Protein AF-A0A538BWJ5-F1 (afdb_monomer)

Sequence (335 aa):
DPGDEVLLFEPFYENYGPDAYISGAVPKVVPLSSPGWTLDVECVRDAIGPRTRAIVLNTPHNPTGKVFTEEELSALAELVVERDLLVFTDEIYEHILYDGRRHRSIALLPGMRERTVTISALSKTYSVTGWRVGWAISSPPLVGAIRKIHDFLTVAAPAPLQEAGVVALGLPDSFYEELAHSYRERRDLFLGLLAGTGFDAVQPEGAYYTMTNVAELRRGRGLDDDTAFCVDLVVNGGVAAVPGSSFFAEARDGRDIIRFAFPTCVWPASASPATRPAERPVSPEPGPSARPSPRGSRPTLEWSRGELGRPLARRTCTRPRDAGTGPAPPPRPPR

Secondary structure (DSSP, 8-state):
-TT-EEEEEES--TTHHHHHHHTT-EEEEEE-BTTTTB--HHHHHHH--TTEEEEEEESSPTTT-----HHHHHHHHHHHHHTT-EEEEE-TTTT-B-TT-----GGGSTTTTTTEEEEEEHHHHTS-GGG--EEEE--HHHHHHHHHHHHHHTSS--HHHHHHHHHHHT--HHHHHHHHHHHHHHHHHHHHHHTTTT-EEPPPSBSSEEEEE-HHHHHHTT--SHHHHHHHHHHHH----EEGGGGSSSHHHHTTEEEEE--S----TTS-GGGSPP----PPPPP---PPPP------------STTPPPEE----PPP----PPPPPPPPP-

Structure (mmCIF, N/CA/C/O backbone):
data_AF-A0A538BWJ5-F1
#
_entry.id   AF-A0A538BWJ5-F1
#
loop_
_atom_site.group_PDB
_atom_site.id
_atom_site.type_symbol
_atom_site.label_atom_id
_atom_site.label_alt_id
_atom_site.label_comp_id
_atom_site.label_asym_id
_atom_site.label_entity_id
_atom_site.label_seq_id
_atom_site.pdbx_PDB_ins_code
_atom_site.Cartn_x
_atom_site.Cartn_y
_atom_site.Cartn_z
_atom_site.occupancy
_atom_site.B_iso_or_equiv
_atom_site.auth_seq_id
_atom_site.auth_comp_id
_atom_site.auth_asym_id
_atom_site.auth_atom_id
_atom_site.pdbx_PDB_model_num
ATOM 1 N N . ASP A 1 1 ? -3.743 11.509 18.999 1.00 91.62 1 ASP A N 1
ATOM 2 C CA . ASP A 1 1 ? -3.455 12.829 19.591 1.00 91.62 1 ASP A CA 1
ATOM 3 C C . ASP A 1 1 ? -2.092 13.353 19.160 1.00 91.62 1 ASP A C 1
ATOM 5 O O . ASP A 1 1 ? -1.263 12.567 18.700 1.00 91.62 1 ASP A O 1
ATOM 9 N N . PRO A 1 2 ? -1.843 14.671 19.270 1.00 96.56 2 PRO A N 1
ATOM 10 C CA . PRO A 1 2 ? -0.544 15.246 18.951 1.00 96.56 2 PRO A CA 1
ATOM 11 C C . PRO A 1 2 ? 0.599 14.565 19.713 1.00 96.56 2 PRO A C 1
ATOM 13 O O . PRO A 1 2 ? 0.560 14.444 20.936 1.00 96.56 2 PRO A O 1
ATOM 16 N N . GLY A 1 3 ? 1.632 14.138 18.990 1.00 96.88 3 GLY A N 1
ATOM 17 C CA . GLY A 1 3 ? 2.784 13.430 19.549 1.00 96.88 3 GLY A CA 1
ATOM 18 C C . GLY A 1 3 ? 2.600 11.919 19.729 1.00 96.88 3 GLY A C 1
ATOM 19 O O . GLY A 1 3 ? 3.586 11.247 20.051 1.00 96.88 3 GLY A O 1
ATOM 20 N N . ASP A 1 4 ? 1.398 11.376 19.505 1.00 98.06 4 ASP A N 1
ATOM 21 C CA . ASP A 1 4 ? 1.211 9.927 19.418 1.00 98.06 4 ASP A CA 1
ATOM 22 C C . ASP A 1 4 ? 1.973 9.364 18.224 1.00 98.06 4 ASP A C 1
ATOM 24 O O . ASP A 1 4 ? 2.110 10.002 17.183 1.00 98.06 4 ASP A O 1
ATOM 28 N N . GLU A 1 5 ? 2.473 8.148 18.375 1.00 98.50 5 GLU A N 1
ATOM 29 C CA . GLU A 1 5 ? 3.295 7.488 17.376 1.00 98.50 5 GLU A CA 1
ATOM 30 C C . GLU A 1 5 ? 2.461 6.485 16.573 1.00 98.50 5 GLU A C 1
ATOM 32 O O . GLU A 1 5 ? 1.706 5.685 17.140 1.00 98.50 5 GLU A O 1
ATOM 37 N N . VAL A 1 6 ? 2.636 6.508 15.252 1.00 98.31 6 VAL A N 1
ATOM 38 C CA . VAL A 1 6 ? 1.997 5.573 14.317 1.00 98.31 6 VAL A CA 1
ATOM 39 C C . VAL A 1 6 ? 3.082 4.783 13.604 1.00 98.31 6 VAL A C 1
ATOM 41 O O . VAL A 1 6 ? 3.988 5.379 13.022 1.00 98.31 6 VAL A O 1
ATOM 44 N N . LEU A 1 7 ? 3.017 3.453 13.664 1.00 98.44 7 LEU A N 1
ATOM 45 C CA . LEU A 1 7 ? 3.985 2.610 12.965 1.00 98.44 7 LEU A CA 1
ATOM 46 C C . LEU A 1 7 ? 3.631 2.491 11.480 1.00 98.44 7 LEU A C 1
ATOM 48 O O . LEU A 1 7 ? 2.489 2.185 11.141 1.00 98.44 7 LEU A O 1
ATOM 52 N N . LEU A 1 8 ? 4.622 2.694 10.615 1.00 98.31 8 LEU A N 1
ATOM 53 C CA . LEU A 1 8 ? 4.551 2.516 9.166 1.00 98.31 8 LEU A CA 1
ATOM 54 C C . LEU A 1 8 ? 5.551 1.436 8.740 1.00 98.31 8 LEU A C 1
ATOM 56 O O . LEU A 1 8 ? 6.697 1.453 9.196 1.00 98.31 8 LEU A O 1
ATOM 60 N N . PHE A 1 9 ? 5.149 0.528 7.853 1.00 98.00 9 PHE A N 1
ATOM 61 C CA . PHE A 1 9 ? 6.043 -0.497 7.310 1.00 98.00 9 PHE A CA 1
ATOM 62 C C . PHE A 1 9 ? 6.759 0.026 6.061 1.00 98.00 9 PHE A C 1
ATOM 64 O O . PHE A 1 9 ? 6.105 0.410 5.102 1.00 98.00 9 PHE A O 1
ATOM 71 N N . GLU A 1 10 ? 8.090 0.088 6.083 1.00 96.50 10 GLU A N 1
ATOM 72 C CA . GLU A 1 10 ? 8.912 0.597 4.974 1.00 96.50 10 GLU A CA 1
ATOM 73 C C . GLU A 1 10 ? 9.353 -0.533 4.035 1.00 96.50 10 GLU A C 1
ATOM 75 O O . GLU A 1 10 ? 9.823 -1.561 4.519 1.00 96.50 10 GLU A O 1
ATOM 80 N N . PRO A 1 11 ? 9.283 -0.352 2.705 1.00 97.25 11 PRO A N 1
ATOM 81 C CA . PRO A 1 11 ? 8.827 0.850 1.997 1.00 97.25 11 PRO A CA 1
ATOM 82 C C . PRO A 1 11 ? 7.307 1.044 2.085 1.00 97.25 11 PRO A C 1
ATOM 84 O O . PRO A 1 11 ? 6.591 0.063 2.155 1.00 97.25 11 PRO A O 1
ATOM 87 N N . PHE A 1 12 ? 6.803 2.276 2.055 1.00 96.38 12 PHE A N 1
ATOM 88 C CA . PHE A 1 12 ? 5.373 2.575 2.254 1.00 96.38 12 PHE A CA 1
ATOM 89 C C . PHE A 1 12 ? 4.781 3.421 1.124 1.00 96.38 12 PHE A C 1
ATOM 91 O O . PHE A 1 12 ? 5.500 4.106 0.398 1.00 96.38 12 PHE A O 1
ATOM 98 N N . TYR A 1 13 ? 3.450 3.416 1.007 1.00 96.19 13 TYR A N 1
ATOM 99 C CA . TYR A 1 13 ? 2.728 4.375 0.173 1.00 96.19 13 TYR A CA 1
ATOM 100 C C . TYR A 1 13 ? 2.944 5.803 0.690 1.00 96.19 13 TYR A C 1
ATOM 102 O O . TYR A 1 13 ? 2.794 6.081 1.882 1.00 96.19 13 TYR A O 1
ATOM 110 N N . GLU A 1 14 ? 3.279 6.711 -0.222 1.00 89.88 14 GLU A N 1
ATOM 111 C CA . GLU A 1 14 ? 3.811 8.042 0.072 1.00 89.88 14 GLU A CA 1
ATOM 112 C C . GLU A 1 14 ? 2.907 8.921 0.954 1.00 89.88 14 GLU A C 1
ATOM 114 O O . GLU A 1 14 ? 3.406 9.810 1.642 1.00 89.88 14 GLU A O 1
ATOM 119 N N . ASN A 1 15 ? 1.596 8.662 0.987 1.00 93.12 15 ASN A N 1
ATOM 120 C CA . ASN A 1 15 ? 0.641 9.495 1.719 1.00 93.12 15 ASN A CA 1
ATOM 121 C C . ASN A 1 15 ? 0.548 9.181 3.220 1.00 93.12 15 ASN A C 1
ATOM 123 O O . ASN A 1 15 ? 0.144 10.057 3.981 1.00 93.12 15 ASN A O 1
ATOM 127 N N . TYR A 1 16 ? 0.980 8.000 3.683 1.00 96.19 16 TYR A N 1
ATOM 128 C CA . TYR A 1 16 ? 0.838 7.644 5.104 1.00 96.19 16 TYR A CA 1
ATOM 129 C C . TYR A 1 16 ? 1.633 8.575 6.033 1.00 96.19 16 TYR A C 1
ATOM 131 O O . TYR A 1 16 ? 1.173 8.909 7.125 1.00 96.19 16 TYR A O 1
ATOM 139 N N . GLY A 1 17 ? 2.818 9.017 5.601 1.00 93.50 17 GLY A N 1
ATOM 140 C CA . GLY A 1 17 ? 3.636 9.978 6.344 1.00 93.50 17 GLY A CA 1
ATOM 141 C C . GLY A 1 17 ? 2.947 11.343 6.488 1.00 93.50 17 GLY A C 1
ATOM 142 O O . GLY A 1 17 ? 2.690 11.764 7.617 1.00 93.50 17 GLY A O 1
ATOM 143 N N . PRO A 1 18 ? 2.621 12.033 5.376 1.00 94.38 18 PRO A N 1
ATOM 144 C CA . PRO A 1 18 ? 1.855 13.278 5.386 1.00 94.38 18 PRO A CA 1
ATOM 145 C C . PRO A 1 18 ? 0.560 13.210 6.204 1.00 94.38 18 PRO A C 1
ATOM 147 O O . PRO A 1 18 ? 0.311 14.118 6.996 1.00 94.38 18 PRO A O 1
ATOM 150 N N . ASP A 1 19 ? -0.220 12.132 6.082 1.00 94.56 19 ASP A N 1
ATOM 151 C CA . ASP A 1 19 ? -1.469 11.960 6.833 1.00 94.56 19 ASP A CA 1
ATOM 152 C C . ASP A 1 19 ? -1.218 11.908 8.350 1.00 94.56 19 ASP A C 1
ATOM 154 O O . ASP A 1 19 ? -1.901 12.581 9.131 1.00 94.56 19 ASP A O 1
ATOM 158 N N . ALA A 1 20 ? -0.181 11.179 8.781 1.00 94.69 20 ALA A N 1
ATOM 159 C CA . ALA A 1 20 ? 0.228 11.157 10.181 1.00 94.69 20 ALA A CA 1
ATOM 160 C C . ALA A 1 20 ? 0.641 12.560 10.664 1.00 94.69 20 ALA A C 1
ATOM 162 O O . ALA A 1 20 ? 0.136 13.017 11.689 1.00 94.69 20 ALA A O 1
ATOM 163 N N . TYR A 1 21 ? 1.463 13.292 9.907 1.00 94.00 21 TYR A N 1
ATOM 164 C CA . TYR A 1 21 ? 1.874 14.650 10.285 1.00 94.00 21 TYR A CA 1
ATOM 165 C C . TYR A 1 21 ? 0.699 15.630 10.384 1.00 94.00 21 TYR A C 1
ATOM 167 O O . TYR A 1 21 ? 0.629 16.398 11.344 1.00 94.00 21 TYR A O 1
ATOM 175 N N . ILE A 1 22 ? -0.243 15.596 9.435 1.00 94.25 22 ILE A N 1
ATOM 176 C CA . ILE A 1 22 ? -1.422 16.480 9.435 1.00 94.25 22 ILE A CA 1
ATOM 177 C C . ILE A 1 22 ? -2.336 16.186 10.634 1.00 94.25 22 ILE A C 1
ATOM 179 O O . ILE A 1 22 ? -2.931 17.107 11.192 1.00 94.25 22 ILE A O 1
ATOM 183 N N . SER A 1 23 ? -2.401 14.933 11.094 1.00 93.44 23 SER A N 1
ATOM 184 C CA . SER A 1 23 ? -3.101 14.570 12.337 1.00 93.44 23 SER A CA 1
ATOM 185 C C . SER A 1 23 ? -2.342 14.928 13.630 1.00 93.44 23 SER A C 1
ATOM 187 O O . SER A 1 23 ? -2.852 14.708 14.730 1.00 93.44 23 SER A O 1
ATOM 189 N N . GLY A 1 24 ? -1.124 15.472 13.522 1.00 96.19 24 GLY A N 1
ATOM 190 C CA . GLY A 1 24 ? -0.231 15.753 14.648 1.00 96.19 24 GLY A CA 1
ATOM 191 C C . GLY A 1 24 ? 0.499 14.523 15.200 1.00 96.19 24 GLY A C 1
ATOM 192 O O . GLY A 1 24 ? 1.188 14.633 16.217 1.00 96.19 24 GLY A O 1
ATOM 193 N N . ALA A 1 25 ? 0.366 13.362 14.560 1.00 97.44 25 ALA A N 1
ATOM 194 C CA . ALA A 1 25 ? 1.060 12.144 14.945 1.00 97.44 25 ALA A CA 1
ATOM 195 C C . ALA A 1 25 ? 2.518 12.136 14.454 1.00 97.44 25 ALA A C 1
ATOM 197 O O . ALA A 1 25 ? 2.915 12.871 13.548 1.00 97.44 25 ALA A O 1
ATOM 198 N N . VAL A 1 26 ? 3.328 11.274 15.065 1.00 97.62 26 VAL A N 1
ATOM 199 C CA . VAL A 1 26 ? 4.735 11.056 14.734 1.00 97.62 26 VAL A CA 1
ATOM 200 C C . VAL A 1 26 ? 4.871 9.693 14.054 1.00 97.62 26 VAL A C 1
ATOM 202 O O . VAL A 1 26 ? 4.760 8.661 14.722 1.00 97.62 26 VAL A O 1
ATOM 205 N N . PRO A 1 27 ? 5.127 9.649 12.739 1.00 96.81 27 PRO A N 1
ATOM 206 C CA . PRO A 1 27 ? 5.334 8.387 12.056 1.00 96.81 27 PRO A CA 1
ATOM 207 C C . PRO A 1 27 ? 6.650 7.742 12.510 1.00 96.81 27 PRO A C 1
ATOM 209 O O . PRO A 1 27 ? 7.698 8.389 12.600 1.00 96.81 27 PRO A O 1
ATOM 212 N N . LYS A 1 28 ? 6.585 6.446 12.813 1.00 96.69 28 LYS A N 1
ATOM 213 C CA . LYS A 1 28 ? 7.716 5.596 13.188 1.00 96.69 28 LYS A CA 1
ATOM 214 C C . LYS A 1 28 ? 7.824 4.447 12.208 1.00 96.69 28 LYS A C 1
ATOM 216 O O . LYS A 1 28 ? 6.858 3.738 11.968 1.00 96.69 28 LYS A O 1
ATOM 221 N N . VAL A 1 29 ? 9.010 4.250 11.660 1.00 96.44 29 VAL A N 1
ATOM 222 C CA . VAL A 1 29 ? 9.195 3.322 10.547 1.00 96.44 29 VAL A CA 1
ATOM 223 C C . VAL A 1 29 ? 9.745 1.987 11.024 1.00 96.44 29 VAL A C 1
ATOM 225 O O . VAL A 1 29 ? 10.729 1.949 11.766 1.00 96.44 29 VAL A O 1
ATOM 228 N N . VAL A 1 30 ? 9.122 0.904 10.561 1.00 97.62 30 VAL A N 1
ATOM 229 C CA . VAL A 1 30 ? 9.587 -0.475 10.719 1.00 97.62 30 VAL A CA 1
ATOM 230 C C . VAL A 1 30 ? 9.941 -1.023 9.333 1.00 97.62 30 VAL A C 1
ATOM 232 O O . VAL A 1 30 ? 9.055 -1.123 8.487 1.00 97.62 30 VAL A O 1
ATOM 235 N N . PRO A 1 31 ? 11.210 -1.361 9.053 1.00 96.44 31 PRO A N 1
ATOM 236 C CA . PRO A 1 31 ? 11.606 -1.830 7.731 1.00 96.44 31 PRO A CA 1
ATOM 237 C C . PRO A 1 31 ? 11.146 -3.272 7.477 1.00 96.44 31 PRO A C 1
ATOM 239 O O . PRO A 1 31 ? 11.297 -4.147 8.329 1.00 96.44 31 PRO A O 1
ATOM 242 N N . LEU A 1 32 ? 10.649 -3.523 6.271 1.00 97.00 32 LEU A N 1
ATOM 243 C CA . LEU A 1 32 ? 10.463 -4.849 5.699 1.00 97.00 32 LEU A CA 1
ATOM 244 C C . LEU A 1 32 ? 11.770 -5.321 5.054 1.00 97.00 32 LEU A C 1
ATOM 246 O O . LEU A 1 32 ? 12.502 -4.545 4.434 1.00 97.00 32 LEU A O 1
ATOM 250 N N . SER A 1 33 ? 12.060 -6.615 5.161 1.00 93.12 33 SER A N 1
ATOM 251 C CA . SER A 1 33 ? 13.332 -7.167 4.682 1.00 93.12 33 SER A CA 1
ATOM 252 C C . SER A 1 33 ? 13.258 -7.610 3.220 1.00 93.12 33 SER A C 1
ATOM 254 O O . SER A 1 33 ? 12.634 -8.616 2.892 1.00 93.12 33 SER A O 1
ATOM 256 N N . SER A 1 34 ? 13.921 -6.868 2.332 1.00 87.88 34 SER A N 1
ATOM 257 C CA . SER A 1 34 ? 14.153 -7.238 0.923 1.00 87.88 34 SER A CA 1
ATOM 258 C C . SER A 1 34 ? 14.978 -8.539 0.800 1.00 87.88 34 SER A C 1
ATOM 260 O O . SER A 1 34 ? 15.819 -8.791 1.669 1.00 87.88 34 SER A O 1
ATOM 262 N N . PRO A 1 35 ? 14.792 -9.373 -0.249 1.00 83.56 35 PRO A N 1
ATOM 263 C CA . PRO A 1 35 ? 13.934 -9.172 -1.429 1.00 83.56 35 PRO A CA 1
ATOM 264 C C . PRO A 1 35 ? 12.475 -9.616 -1.261 1.00 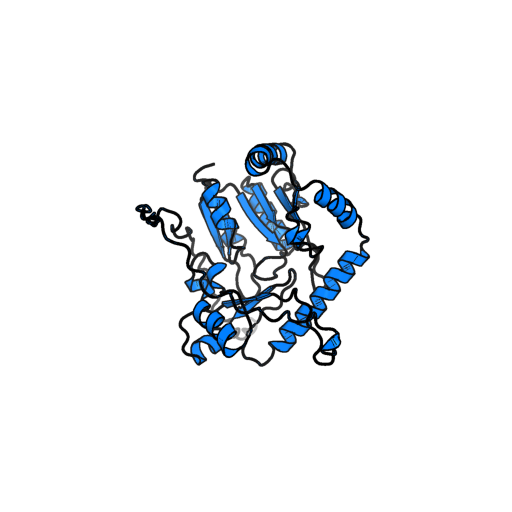83.56 35 PRO A C 1
ATOM 266 O O . PRO A 1 35 ? 11.630 -9.199 -2.044 1.00 83.56 35 PRO A O 1
ATOM 269 N N . GLY A 1 36 ? 12.157 -10.421 -0.242 1.00 86.44 36 GLY A N 1
ATOM 270 C CA . GLY A 1 36 ? 10.789 -10.907 0.012 1.00 86.44 36 GLY A CA 1
ATOM 271 C C . GLY A 1 36 ? 9.883 -9.913 0.748 1.00 86.44 36 GLY A C 1
ATOM 272 O O . GLY A 1 36 ? 8.701 -10.183 0.945 1.00 86.44 36 GLY A O 1
ATOM 273 N N . TRP A 1 37 ? 10.438 -8.779 1.180 1.00 94.62 37 TRP A N 1
ATOM 274 C CA . TRP A 1 37 ? 9.773 -7.762 2.000 1.00 94.62 37 TRP A CA 1
ATOM 275 C C . TRP A 1 37 ? 9.137 -8.347 3.270 1.00 94.62 37 TRP A C 1
ATOM 277 O O . TRP A 1 37 ? 8.055 -7.941 3.681 1.00 94.62 37 TRP A O 1
ATOM 287 N N . THR A 1 38 ? 9.798 -9.325 3.889 1.00 94.50 38 THR A N 1
ATOM 288 C CA . THR A 1 38 ? 9.259 -10.058 5.042 1.00 94.50 38 THR A CA 1
ATOM 289 C C . THR A 1 38 ? 9.189 -9.178 6.286 1.00 94.50 38 THR A C 1
ATOM 291 O O . THR A 1 38 ? 10.073 -8.343 6.513 1.00 94.50 38 THR A O 1
ATOM 294 N N . LEU A 1 39 ? 8.158 -9.391 7.104 1.00 96.38 39 LEU A N 1
ATOM 295 C CA . LEU A 1 39 ? 7.990 -8.711 8.384 1.00 96.38 39 LEU A CA 1
ATOM 296 C C . LEU A 1 39 ? 8.839 -9.382 9.475 1.00 96.38 39 LEU A C 1
ATOM 298 O O . LEU A 1 39 ? 8.691 -10.574 9.731 1.00 96.38 39 LEU A O 1
ATOM 302 N N . ASP A 1 40 ? 9.681 -8.609 10.167 1.00 95.81 40 ASP A N 1
ATOM 303 C CA . ASP A 1 40 ? 10.268 -9.031 11.446 1.00 95.81 40 ASP A CA 1
ATOM 304 C C . ASP A 1 40 ? 9.395 -8.505 12.592 1.00 95.81 40 ASP A C 1
ATOM 306 O O . ASP A 1 40 ? 9.429 -7.320 12.935 1.00 95.81 40 ASP A O 1
ATOM 310 N N . VAL A 1 41 ? 8.595 -9.399 13.176 1.00 95.19 41 VAL A N 1
ATOM 311 C CA . VAL A 1 41 ? 7.661 -9.081 14.266 1.00 95.19 41 VAL A CA 1
ATOM 312 C C . VAL A 1 41 ? 8.391 -8.562 15.507 1.00 95.19 41 VAL A C 1
ATOM 314 O O . VAL A 1 41 ? 7.861 -7.700 16.210 1.00 95.19 41 VAL A O 1
ATOM 317 N N . GLU A 1 42 ? 9.624 -9.002 15.761 1.00 95.12 42 GLU A N 1
ATOM 318 C CA . GLU A 1 42 ? 10.400 -8.508 16.898 1.00 95.12 42 GLU A CA 1
ATOM 319 C C . GLU A 1 42 ? 10.844 -7.061 16.672 1.00 95.12 42 GLU A C 1
ATOM 321 O O . GLU A 1 42 ? 10.754 -6.243 17.588 1.00 95.12 42 GLU A O 1
ATOM 326 N N . CYS A 1 43 ? 11.199 -6.684 15.438 1.00 96.06 43 CYS A N 1
ATOM 327 C CA . CYS A 1 43 ? 11.443 -5.274 15.122 1.00 96.06 43 CYS A CA 1
ATOM 328 C C . CYS A 1 43 ? 10.169 -4.418 15.305 1.00 96.06 43 CYS A C 1
ATOM 330 O O . CYS A 1 43 ? 10.275 -3.258 15.711 1.00 96.06 43 CYS A O 1
ATOM 332 N N . VAL A 1 44 ? 8.966 -4.965 15.060 1.00 97.56 44 VAL A N 1
ATOM 333 C CA . VAL A 1 44 ? 7.700 -4.273 15.389 1.00 97.56 44 VAL A CA 1
ATOM 334 C C . VAL A 1 44 ? 7.573 -4.093 16.900 1.00 97.56 44 VAL A C 1
ATOM 336 O O . VAL A 1 44 ? 7.326 -2.982 17.371 1.00 97.56 44 VAL A O 1
ATOM 339 N N . ARG A 1 45 ? 7.782 -5.166 17.671 1.00 97.25 45 ARG A N 1
ATOM 340 C CA . ARG A 1 45 ? 7.708 -5.163 19.139 1.00 97.25 45 ARG A CA 1
ATOM 341 C C . ARG A 1 45 ? 8.651 -4.129 19.756 1.00 97.25 45 ARG A C 1
ATOM 343 O O . ARG A 1 45 ? 8.233 -3.398 20.655 1.00 97.25 45 ARG A O 1
ATOM 350 N N . ASP A 1 46 ? 9.870 -4.020 19.231 1.00 96.69 46 ASP A N 1
ATOM 351 C CA . ASP A 1 46 ? 10.897 -3.064 19.666 1.00 96.69 46 ASP A CA 1
ATOM 352 C C . ASP A 1 46 ? 10.598 -1.606 19.269 1.00 96.69 46 ASP A C 1
ATOM 354 O O . ASP A 1 46 ? 11.100 -0.660 19.897 1.00 96.69 46 ASP A O 1
ATOM 358 N N . ALA A 1 47 ? 9.802 -1.401 18.215 1.00 96.88 47 ALA A N 1
ATOM 359 C CA . ALA A 1 47 ? 9.380 -0.078 17.763 1.00 96.88 47 ALA A CA 1
ATOM 360 C C . ALA A 1 47 ? 8.234 0.500 18.612 1.00 96.88 47 ALA A C 1
ATOM 362 O O . ALA A 1 47 ? 8.127 1.729 18.733 1.00 96.88 47 ALA A O 1
ATOM 363 N N . ILE A 1 48 ? 7.416 -0.365 19.224 1.00 97.81 48 ILE A N 1
ATOM 364 C CA . ILE A 1 48 ? 6.300 0.029 20.091 1.00 97.81 48 ILE A CA 1
ATOM 365 C C . ILE A 1 48 ? 6.832 0.628 21.395 1.00 97.81 48 ILE A C 1
ATOM 367 O O . ILE A 1 48 ? 7.511 -0.027 22.186 1.00 97.81 48 ILE A O 1
ATOM 371 N N . GLY A 1 49 ? 6.461 1.880 21.650 1.00 96.44 49 GLY A N 1
ATOM 372 C CA . GLY A 1 49 ? 6.748 2.598 22.888 1.00 96.44 49 GLY A CA 1
ATOM 373 C C . GLY A 1 49 ? 5.486 3.137 23.571 1.00 96.44 49 GLY A C 1
ATOM 374 O O . GLY A 1 49 ? 4.377 2.953 23.075 1.00 96.44 49 GLY A O 1
ATOM 375 N N . PRO A 1 50 ? 5.635 3.872 24.690 1.00 96.81 50 PRO A N 1
ATOM 376 C CA . PRO A 1 50 ? 4.502 4.383 25.475 1.00 96.81 50 PRO A CA 1
ATOM 377 C C . PRO A 1 50 ? 3.549 5.319 24.713 1.00 96.81 50 PRO A C 1
ATOM 379 O O . PRO A 1 50 ? 2.394 5.489 25.108 1.00 96.81 50 PRO A O 1
ATOM 382 N N . ARG A 1 51 ? 4.036 5.944 23.633 1.00 97.94 51 ARG A N 1
ATOM 383 C CA . ARG A 1 51 ? 3.261 6.841 22.765 1.00 97.94 51 ARG A CA 1
ATOM 384 C C . ARG A 1 51 ? 2.714 6.156 21.518 1.00 97.94 51 ARG A C 1
ATOM 386 O O . ARG A 1 51 ? 1.992 6.796 20.768 1.00 97.94 51 ARG A O 1
ATOM 393 N N . THR A 1 52 ? 3.039 4.892 21.264 1.00 98.56 52 THR A N 1
ATOM 394 C CA . THR A 1 52 ? 2.490 4.185 20.106 1.00 98.56 52 THR A CA 1
ATOM 395 C C . THR A 1 52 ? 0.992 3.987 20.294 1.00 98.56 52 THR A C 1
ATOM 397 O O . THR A 1 52 ? 0.549 3.545 21.356 1.00 98.56 52 THR A O 1
ATOM 400 N N . ARG A 1 53 ? 0.211 4.366 19.280 1.00 98.25 53 ARG A N 1
ATOM 401 C CA . ARG A 1 53 ? -1.255 4.246 19.295 1.00 98.25 53 ARG A CA 1
ATOM 402 C C . ARG A 1 53 ? -1.816 3.472 18.129 1.00 98.25 53 ARG A C 1
ATOM 404 O O . ARG A 1 53 ? -2.888 2.893 18.270 1.00 98.25 53 ARG A O 1
ATOM 411 N N . ALA A 1 54 ? -1.126 3.459 16.997 1.00 98.38 54 ALA A N 1
ATOM 412 C CA . ALA A 1 54 ? -1.630 2.772 15.826 1.00 98.38 54 ALA A CA 1
ATOM 413 C C . ALA A 1 54 ? -0.520 2.208 14.951 1.00 98.38 54 ALA A C 1
ATOM 415 O O . ALA A 1 54 ? 0.642 2.610 15.046 1.00 98.38 54 ALA A O 1
ATOM 416 N N . ILE A 1 55 ? -0.918 1.309 14.063 1.00 98.56 55 ILE A N 1
ATOM 417 C CA . ILE A 1 55 ? -0.119 0.860 12.930 1.00 98.56 55 ILE A CA 1
ATOM 418 C C . ILE A 1 55 ? -0.903 1.097 11.634 1.00 98.56 55 ILE A C 1
ATOM 420 O O . ILE A 1 55 ? -2.136 1.025 11.632 1.00 98.56 55 ILE A O 1
ATOM 424 N N . VAL A 1 56 ? -0.191 1.349 10.538 1.00 98.62 56 VAL A N 1
ATOM 425 C CA . VAL A 1 56 ? -0.750 1.343 9.182 1.00 98.62 56 VAL A CA 1
ATOM 426 C C . VAL A 1 56 ? -0.246 0.100 8.468 1.00 98.62 56 VAL A C 1
ATOM 428 O O . VAL A 1 56 ? 0.953 -0.049 8.243 1.00 98.62 56 VAL A O 1
ATOM 431 N N . LEU A 1 57 ? -1.166 -0.794 8.123 1.00 98.56 57 LEU A N 1
ATOM 432 C CA . LEU A 1 57 ? -0.904 -2.006 7.360 1.00 98.56 57 LEU A CA 1
ATOM 433 C C . LEU A 1 57 ? -1.455 -1.822 5.947 1.00 98.56 57 LEU A C 1
ATOM 435 O O . LEU A 1 57 ? -2.566 -1.336 5.784 1.00 98.56 57 LEU A O 1
ATOM 439 N N . ASN A 1 58 ? -0.712 -2.232 4.923 1.00 98.62 58 ASN A N 1
ATOM 440 C CA . ASN A 1 58 ? -1.212 -2.233 3.553 1.00 98.62 58 ASN A CA 1
ATOM 441 C C . ASN A 1 58 ? -0.988 -3.600 2.917 1.00 98.62 58 ASN A C 1
ATOM 443 O O . ASN A 1 58 ? 0.150 -4.051 2.792 1.00 98.62 58 ASN A O 1
ATOM 447 N N . THR A 1 59 ? -2.070 -4.281 2.541 1.00 98.38 59 THR A N 1
ATOM 448 C CA . THR A 1 59 ? -1.979 -5.610 1.941 1.00 98.38 59 THR A CA 1
ATOM 449 C C . THR A 1 59 ? -3.150 -5.884 0.988 1.00 98.38 59 THR A C 1
ATOM 451 O O . THR A 1 59 ? -4.300 -5.730 1.393 1.00 98.38 59 THR A O 1
ATOM 454 N N . PRO A 1 60 ? -2.895 -6.283 -0.275 1.00 98.38 60 PRO A N 1
ATOM 455 C CA . PRO A 1 60 ? -1.598 -6.327 -0.964 1.00 98.38 60 PRO A CA 1
ATOM 456 C C . PRO A 1 60 ? -0.856 -4.979 -0.989 1.00 98.38 60 PRO A C 1
ATOM 458 O O . PRO A 1 60 ? -1.453 -3.913 -1.111 1.00 98.38 60 PRO A O 1
ATOM 461 N N . HIS A 1 61 ? 0.462 -5.040 -0.819 1.00 98.44 61 HIS A N 1
ATOM 462 C CA . HIS A 1 61 ? 1.286 -3.919 -0.384 1.00 98.44 61 HIS A CA 1
ATOM 463 C C . HIS A 1 61 ? 1.809 -3.077 -1.554 1.00 98.44 61 HIS A C 1
ATOM 465 O O . HIS A 1 61 ? 2.510 -3.569 -2.436 1.00 98.44 61 HIS A O 1
ATOM 471 N N . ASN A 1 62 ? 1.527 -1.781 -1.547 1.00 97.94 62 ASN A N 1
ATOM 472 C CA . ASN A 1 62 ? 2.156 -0.777 -2.395 1.00 97.94 62 ASN A CA 1
ATOM 473 C C . ASN A 1 62 ? 3.316 -0.141 -1.609 1.00 97.94 62 ASN A C 1
ATOM 475 O O . ASN A 1 62 ? 3.057 0.454 -0.563 1.00 97.94 62 ASN A O 1
ATOM 479 N N . PRO A 1 63 ? 4.572 -0.234 -2.086 1.00 97.62 63 PRO A N 1
ATOM 480 C CA . PRO A 1 63 ? 4.973 -0.437 -3.490 1.00 97.62 63 PRO A CA 1
ATOM 481 C C . PRO A 1 63 ? 5.447 -1.838 -3.890 1.00 97.62 63 PRO A C 1
ATOM 483 O O . PRO A 1 63 ? 5.787 -2.044 -5.053 1.00 97.62 63 PRO A O 1
ATOM 486 N N . THR A 1 64 ? 5.529 -2.784 -2.959 1.00 97.94 64 THR A N 1
ATOM 487 C CA . THR A 1 64 ? 6.324 -4.008 -3.166 1.00 97.94 64 THR A CA 1
ATOM 488 C C . THR A 1 64 ? 5.596 -5.136 -3.888 1.00 97.94 64 THR A C 1
ATOM 490 O O . THR A 1 64 ? 6.240 -6.045 -4.402 1.00 97.94 64 THR A O 1
ATOM 493 N N . GLY A 1 65 ? 4.266 -5.104 -3.887 1.00 97.69 65 GLY A N 1
ATOM 494 C CA . GLY A 1 65 ? 3.409 -6.205 -4.308 1.00 97.69 65 GLY A CA 1
ATOM 495 C C . GLY A 1 65 ? 3.383 -7.389 -3.336 1.00 97.69 65 GLY A C 1
ATOM 496 O O . GLY A 1 65 ? 2.882 -8.448 -3.700 1.00 97.69 65 GLY A O 1
ATOM 497 N N . LYS A 1 66 ? 3.906 -7.241 -2.110 1.00 97.50 66 LYS A N 1
ATOM 498 C CA . LYS A 1 66 ? 3.820 -8.266 -1.054 1.00 97.50 66 LYS A CA 1
ATOM 499 C C . LYS A 1 66 ? 2.374 -8.513 -0.631 1.00 97.50 66 LYS A C 1
ATOM 501 O O . LYS A 1 66 ? 1.603 -7.567 -0.463 1.00 97.50 66 LYS A O 1
ATOM 506 N N . VAL A 1 67 ? 2.043 -9.764 -0.330 1.00 98.19 67 VAL A N 1
ATOM 507 C CA . VAL A 1 67 ? 0.845 -10.118 0.439 1.00 98.19 67 VAL A CA 1
ATOM 508 C C . VAL A 1 67 ? 1.297 -10.596 1.819 1.00 98.19 67 VAL A C 1
ATOM 510 O O . VAL A 1 67 ? 2.213 -11.408 1.935 1.00 98.19 67 VAL A O 1
ATOM 513 N N . PHE A 1 68 ? 0.720 -10.046 2.888 1.00 97.88 68 PHE A N 1
ATOM 514 C CA . PHE A 1 68 ? 1.070 -10.480 4.241 1.00 97.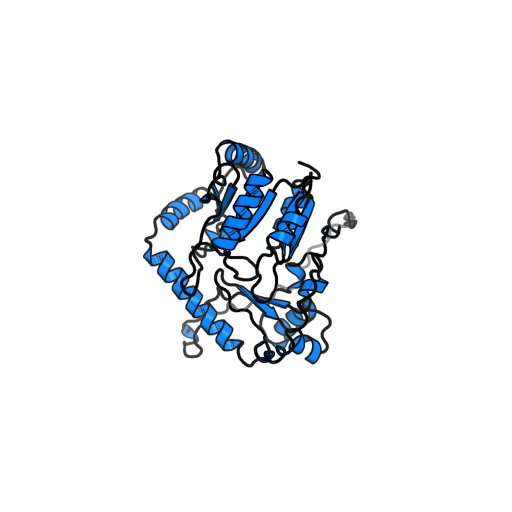88 68 PHE A CA 1
ATOM 515 C C . PHE A 1 68 ? 0.478 -11.865 4.496 1.00 97.88 68 PHE A C 1
ATOM 517 O O . PHE A 1 68 ? -0.673 -12.127 4.138 1.00 97.88 68 PHE A O 1
ATOM 524 N N . THR A 1 69 ? 1.275 -12.765 5.071 1.00 96.44 69 THR A N 1
ATOM 525 C CA . THR A 1 69 ? 0.825 -14.137 5.330 1.00 96.44 69 THR A CA 1
ATOM 526 C C . THR A 1 69 ? -0.068 -14.202 6.564 1.00 96.44 69 THR A C 1
ATOM 528 O O . THR A 1 69 ? -0.093 -13.290 7.389 1.00 96.44 69 THR A O 1
ATOM 531 N N . GLU A 1 70 ? -0.805 -15.301 6.712 1.00 95.69 70 GLU A N 1
ATOM 532 C CA . GLU A 1 70 ? -1.653 -15.521 7.885 1.00 95.69 70 GLU A CA 1
ATOM 533 C C . GLU A 1 70 ? -0.830 -15.535 9.181 1.00 95.69 70 GLU A C 1
ATOM 535 O O . GLU A 1 70 ? -1.269 -14.996 10.196 1.00 95.69 70 GLU A O 1
ATOM 540 N N . GLU A 1 71 ? 0.393 -16.062 9.132 1.00 96.75 71 GLU A N 1
ATOM 541 C CA . GLU A 1 71 ? 1.331 -1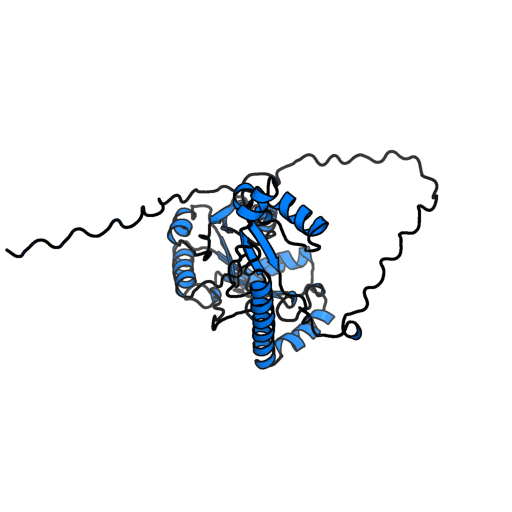6.083 10.253 1.00 96.75 71 GLU A CA 1
ATOM 542 C C . GLU A 1 71 ? 1.807 -14.671 10.622 1.00 96.75 71 GLU A C 1
ATOM 544 O O . GLU A 1 71 ? 1.779 -14.306 11.797 1.00 96.75 71 GLU A O 1
ATOM 549 N N . GLU A 1 72 ? 2.190 -13.851 9.634 1.00 97.31 72 GLU A N 1
ATOM 550 C CA . GLU A 1 72 ? 2.591 -12.456 9.868 1.00 97.31 72 GLU A CA 1
ATOM 551 C C . GLU A 1 72 ? 1.430 -11.634 10.447 1.00 97.31 72 GLU A C 1
ATOM 553 O O . GLU A 1 72 ? 1.616 -10.890 11.412 1.00 97.31 72 GLU A O 1
ATOM 558 N N . LEU A 1 73 ? 0.223 -11.786 9.890 1.00 98.44 73 LEU A N 1
ATOM 559 C CA . LEU A 1 73 ? -0.973 -11.083 10.356 1.00 98.44 73 LEU A CA 1
ATOM 560 C C . LEU A 1 73 ? -1.385 -11.522 11.764 1.00 98.44 73 LEU A C 1
ATOM 562 O O . LEU A 1 73 ? -1.764 -10.673 12.569 1.00 98.44 73 LEU A O 1
ATOM 566 N N . SER A 1 74 ? -1.289 -12.816 12.078 1.00 98.31 74 SER A N 1
ATOM 567 C CA . SER A 1 74 ? -1.614 -13.351 13.406 1.00 98.31 74 SER A CA 1
ATOM 568 C C . SER A 1 74 ? -0.643 -12.845 14.465 1.00 98.31 74 SER A C 1
ATOM 570 O O . SER A 1 74 ? -1.076 -12.323 15.490 1.00 98.31 74 SER A O 1
ATOM 572 N N . ALA A 1 75 ? 0.661 -12.892 14.186 1.00 98.12 75 ALA A N 1
ATOM 573 C CA . ALA A 1 75 ? 1.675 -12.376 15.100 1.00 98.12 75 ALA A CA 1
ATOM 574 C C . ALA A 1 75 ? 1.537 -10.856 15.320 1.00 98.12 75 ALA A C 1
ATOM 576 O O . ALA A 1 75 ? 1.698 -10.356 16.436 1.00 98.12 75 ALA A O 1
ATOM 577 N N . LEU A 1 76 ? 1.182 -10.111 14.267 1.00 98.25 76 LEU A N 1
ATOM 578 C CA . LEU A 1 76 ? 0.901 -8.681 14.368 1.00 98.25 76 LEU A CA 1
ATOM 579 C C . LEU A 1 76 ? -0.374 -8.400 15.175 1.00 98.25 76 LEU A C 1
ATOM 581 O O . LEU A 1 76 ? -0.379 -7.488 15.999 1.00 98.25 76 LEU A O 1
ATOM 585 N N . ALA A 1 77 ? -1.437 -9.182 14.972 1.00 98.56 77 ALA A N 1
ATOM 586 C CA . ALA A 1 77 ? -2.689 -9.058 15.713 1.00 98.56 77 ALA A CA 1
ATOM 587 C C . ALA A 1 77 ? -2.498 -9.327 17.212 1.00 98.56 77 ALA A C 1
ATOM 589 O O . ALA A 1 77 ? -2.976 -8.545 18.033 1.00 98.56 77 ALA A O 1
ATOM 590 N N . GLU A 1 78 ? -1.745 -10.368 17.578 1.00 98.38 78 GLU A N 1
ATOM 591 C CA . GLU A 1 78 ? -1.392 -10.655 18.974 1.00 98.38 78 GLU A CA 1
ATOM 592 C C . GLU A 1 78 ? -0.695 -9.460 19.631 1.00 98.38 78 GLU A C 1
ATOM 594 O O . GLU A 1 78 ? -1.101 -9.016 20.705 1.00 98.38 78 GLU A O 1
ATOM 599 N N . LEU A 1 79 ? 0.303 -8.884 18.954 1.00 98.00 79 LEU A N 1
ATOM 600 C CA . LEU A 1 79 ? 1.039 -7.722 19.448 1.00 98.00 79 LEU A CA 1
ATOM 601 C C . LEU A 1 79 ? 0.152 -6.472 19.562 1.00 98.00 79 LEU A C 1
ATOM 603 O O . LEU A 1 79 ? 0.243 -5.728 20.539 1.00 98.00 79 LEU A O 1
ATOM 607 N N . VAL A 1 80 ? -0.715 -6.236 18.578 1.00 98.38 80 VAL A N 1
ATOM 608 C CA . VAL A 1 80 ? -1.673 -5.125 18.582 1.00 98.38 80 VAL A CA 1
ATOM 609 C C . VAL A 1 80 ? -2.650 -5.243 19.750 1.00 98.38 80 VAL A C 1
ATOM 611 O O . VAL A 1 80 ? -2.927 -4.241 20.409 1.00 98.38 80 VAL A O 1
ATOM 614 N N . VAL A 1 81 ? -3.157 -6.446 20.026 1.00 98.44 81 VAL A N 1
ATOM 615 C CA . VAL A 1 81 ? -4.066 -6.702 21.150 1.00 98.44 81 VAL A CA 1
ATOM 616 C C . VAL A 1 81 ? -3.332 -6.559 22.483 1.00 98.44 81 VAL A C 1
ATOM 618 O O . VAL A 1 81 ? -3.832 -5.869 23.368 1.00 98.44 81 VAL A O 1
ATOM 621 N N . GLU A 1 82 ? -2.134 -7.140 22.617 1.00 97.75 82 GLU A N 1
ATOM 622 C CA . GLU A 1 82 ? -1.284 -7.037 23.816 1.00 97.75 82 GLU A CA 1
ATOM 623 C C . GLU A 1 82 ? -1.012 -5.573 24.196 1.00 97.75 82 GLU A C 1
ATOM 625 O O . GLU A 1 82 ? -0.980 -5.221 25.375 1.00 97.75 82 GLU A O 1
ATOM 630 N N . ARG A 1 83 ? -0.807 -4.713 23.193 1.00 97.62 83 ARG A N 1
ATOM 631 C CA . ARG A 1 83 ? -0.394 -3.311 23.369 1.00 97.62 83 ARG A CA 1
ATOM 632 C C . ARG A 1 83 ? -1.527 -2.301 23.226 1.00 97.62 83 ARG A C 1
ATOM 634 O O . ARG A 1 83 ? -1.264 -1.103 23.247 1.00 97.62 83 ARG A O 1
ATOM 641 N N . ASP A 1 84 ? -2.754 -2.790 23.094 1.00 97.75 84 ASP A N 1
ATOM 642 C CA . ASP A 1 84 ? -3.967 -2.007 22.888 1.00 97.75 84 ASP A CA 1
ATOM 643 C C . ASP A 1 84 ? -3.857 -0.947 21.770 1.00 97.75 84 ASP A C 1
ATOM 645 O O . ASP A 1 84 ? -4.207 0.220 21.938 1.00 97.75 84 ASP A O 1
ATOM 649 N N . LEU A 1 85 ? -3.336 -1.351 20.609 1.00 98.56 85 LEU A N 1
ATOM 650 C CA . LEU A 1 85 ? -3.154 -0.462 19.458 1.00 98.56 85 LEU A CA 1
ATOM 651 C C . LEU A 1 85 ? -4.379 -0.468 18.534 1.00 98.56 85 LEU A C 1
ATOM 653 O O . LEU A 1 85 ? -5.143 -1.437 18.490 1.00 98.56 85 LEU A O 1
ATOM 657 N N . LEU A 1 86 ? -4.531 0.606 17.758 1.00 98.62 86 LEU A N 1
ATOM 658 C CA . LEU A 1 86 ? -5.414 0.669 16.595 1.00 98.62 86 LEU A CA 1
ATOM 659 C C . LEU A 1 86 ? -4.697 0.178 15.330 1.00 98.62 86 LEU A C 1
ATOM 661 O O . LEU A 1 86 ? -3.476 0.284 15.203 1.00 98.62 86 LEU A O 1
ATOM 665 N N . VAL A 1 87 ? -5.464 -0.303 14.357 1.00 98.75 87 VAL A N 1
ATOM 666 C CA . VAL A 1 87 ? -4.952 -0.679 13.033 1.00 98.75 87 VAL A CA 1
ATOM 667 C C . VAL A 1 87 ? -5.718 0.061 11.957 1.00 98.75 87 VAL A C 1
ATOM 669 O O . VAL A 1 87 ? -6.941 -0.025 11.896 1.00 98.75 87 VAL A O 1
ATOM 672 N N . PHE A 1 88 ? -4.997 0.739 11.073 1.00 98.69 88 PHE A N 1
ATOM 673 C CA . PHE A 1 88 ? -5.525 1.200 9.794 1.00 98.69 88 PHE A CA 1
ATOM 674 C C . PHE A 1 88 ? -5.026 0.230 8.727 1.00 98.69 88 PHE A C 1
ATOM 676 O O . PHE A 1 88 ? -3.827 0.181 8.463 1.00 98.69 88 PHE A O 1
ATOM 683 N N . THR A 1 89 ? -5.919 -0.588 8.171 1.00 98.69 89 THR A N 1
ATOM 684 C CA . THR A 1 89 ? -5.572 -1.575 7.139 1.00 98.69 89 THR A CA 1
ATOM 685 C C . THR A 1 89 ? -6.073 -1.088 5.781 1.00 98.69 89 THR A C 1
ATOM 687 O O . THR A 1 89 ? -7.277 -0.981 5.557 1.00 98.69 89 THR A O 1
ATOM 690 N N . ASP A 1 90 ? -5.143 -0.721 4.900 1.00 98.69 90 ASP A N 1
ATOM 691 C CA . ASP A 1 90 ? -5.402 -0.386 3.500 1.00 98.69 90 ASP A CA 1
ATOM 692 C C . ASP A 1 90 ? -5.422 -1.681 2.679 1.00 98.69 90 ASP A C 1
ATOM 694 O O . ASP A 1 90 ? -4.382 -2.305 2.431 1.00 98.69 90 ASP A O 1
ATOM 698 N N . GLU A 1 91 ? -6.624 -2.074 2.268 1.00 98.62 91 GLU A N 1
ATOM 699 C CA . GLU A 1 91 ? -6.917 -3.313 1.547 1.00 98.62 91 GLU A CA 1
ATOM 700 C C . GLU A 1 91 ? -7.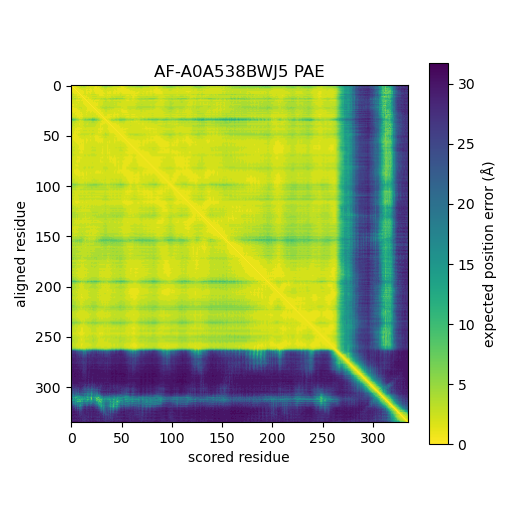367 -3.025 0.107 1.00 98.62 91 GLU A C 1
ATOM 702 O O . GLU A 1 91 ? -8.003 -3.848 -0.543 1.00 98.62 91 GLU A O 1
ATOM 707 N N . ILE A 1 92 ? -7.012 -1.857 -0.445 1.00 98.12 92 ILE A N 1
ATOM 708 C CA . ILE A 1 92 ? -7.497 -1.394 -1.755 1.00 98.12 92 ILE A CA 1
ATOM 709 C C . ILE A 1 92 ? -7.140 -2.319 -2.937 1.00 98.12 92 ILE A C 1
ATOM 711 O O . ILE A 1 92 ? -7.705 -2.191 -4.024 1.00 98.12 92 ILE A O 1
ATOM 715 N N . TYR A 1 93 ? -6.187 -3.234 -2.748 1.00 98.50 93 TYR A N 1
ATOM 716 C CA . TYR A 1 93 ? -5.756 -4.222 -3.739 1.00 98.50 93 TYR A CA 1
ATOM 717 C C . TYR A 1 93 ? -6.261 -5.644 -3.447 1.00 98.50 93 TYR A C 1
ATOM 719 O O . TYR A 1 93 ? -5.772 -6.575 -4.078 1.00 98.50 93 TYR A O 1
ATOM 727 N N . GLU A 1 94 ? -7.212 -5.838 -2.525 1.00 98.00 94 GLU A N 1
ATOM 728 C CA . GLU A 1 94 ? -7.672 -7.149 -2.022 1.00 98.00 94 GLU A CA 1
ATOM 729 C C . GLU A 1 94 ? -8.045 -8.185 -3.103 1.00 98.00 94 GLU A C 1
ATOM 731 O O . GLU A 1 94 ? -7.913 -9.386 -2.874 1.00 98.00 94 GLU A O 1
ATOM 736 N N . HIS A 1 95 ? -8.451 -7.743 -4.298 1.00 97.75 95 HIS A N 1
ATOM 737 C CA . HIS A 1 95 ? -8.814 -8.614 -5.427 1.00 97.75 95 HIS A CA 1
ATOM 738 C C . HIS A 1 95 ? -7.711 -8.793 -6.485 1.00 97.75 95 HIS A C 1
ATOM 740 O O . HIS A 1 95 ? -7.911 -9.499 -7.470 1.00 97.75 95 HIS A O 1
ATOM 746 N N . ILE A 1 96 ? -6.547 -8.161 -6.317 1.00 98.19 96 ILE A N 1
ATOM 747 C CA . ILE A 1 96 ? -5.408 -8.280 -7.235 1.00 98.19 96 ILE A CA 1
ATOM 748 C C . ILE A 1 96 ? -4.349 -9.148 -6.560 1.00 98.19 96 ILE A C 1
ATOM 750 O O . ILE A 1 96 ? -3.455 -8.645 -5.878 1.00 98.19 96 ILE A O 1
ATOM 754 N N . LEU A 1 97 ? -4.491 -10.460 -6.731 1.00 98.00 97 LEU A N 1
ATOM 755 C CA . LEU A 1 97 ? -3.692 -11.505 -6.091 1.00 98.00 97 LEU A CA 1
ATOM 756 C C . LEU A 1 97 ? -3.210 -12.514 -7.134 1.00 98.00 97 LEU A C 1
ATOM 758 O O . LEU A 1 97 ? -3.911 -12.790 -8.110 1.00 98.00 97 LEU A O 1
ATOM 762 N N . TYR A 1 98 ? -2.042 -13.107 -6.903 1.00 97.38 98 TYR A N 1
ATOM 763 C CA . TYR A 1 98 ? -1.422 -14.046 -7.836 1.00 97.38 98 TYR A CA 1
ATOM 764 C C . TYR A 1 98 ? -1.091 -15.387 -7.188 1.00 97.38 98 TYR A C 1
ATOM 766 O O . TYR A 1 98 ? -1.049 -15.511 -5.969 1.00 97.38 98 TYR A O 1
ATOM 774 N N . ASP A 1 99 ? -0.840 -16.399 -8.020 1.00 94.62 99 ASP A N 1
ATOM 775 C CA . ASP A 1 99 ? -0.208 -17.668 -7.627 1.00 94.62 99 ASP A CA 1
ATOM 776 C C . ASP A 1 99 ? -0.871 -18.381 -6.426 1.00 94.62 99 ASP A C 1
ATOM 778 O O . ASP A 1 99 ? -0.212 -19.000 -5.596 1.00 94.62 99 ASP A O 1
ATOM 782 N N . GLY A 1 100 ? -2.201 -18.284 -6.319 1.00 93.31 100 GLY A N 1
ATOM 783 C CA . GLY A 1 100 ? -2.985 -18.916 -5.252 1.00 93.31 100 GLY A CA 1
ATOM 784 C C . GLY A 1 100 ? -2.999 -18.160 -3.919 1.00 93.31 100 GLY A C 1
ATOM 785 O O . GLY A 1 100 ? -3.584 -18.654 -2.950 1.00 93.31 100 GLY A O 1
ATOM 786 N N . ARG A 1 101 ? -2.400 -16.964 -3.852 1.00 96.00 101 ARG A N 1
ATOM 787 C CA . ARG A 1 101 ? -2.492 -16.076 -2.688 1.00 96.00 101 ARG A CA 1
ATOM 788 C C . ARG A 1 101 ? -3.943 -15.682 -2.430 1.00 96.00 101 ARG A C 1
ATOM 790 O O . ARG A 1 101 ? -4.739 -15.505 -3.349 1.00 96.00 101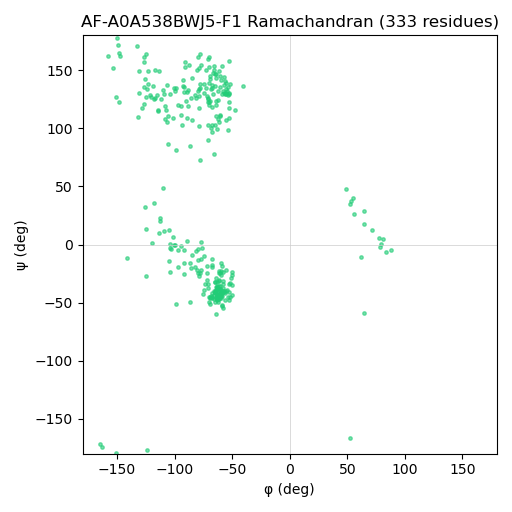 ARG A O 1
ATOM 797 N N . ARG A 1 102 ? -4.281 -15.546 -1.149 1.00 94.88 102 ARG A N 1
ATOM 798 C CA . ARG A 1 102 ? -5.607 -15.141 -0.680 1.00 94.88 102 ARG A CA 1
ATOM 799 C C . ARG A 1 102 ? -5.457 -13.925 0.210 1.00 94.88 102 ARG A C 1
ATOM 801 O O . ARG A 1 102 ? -4.608 -13.926 1.097 1.00 94.88 102 ARG A O 1
ATOM 808 N N . HIS A 1 103 ? -6.299 -12.924 -0.012 1.00 97.19 103 HIS A N 1
ATOM 809 C CA . HIS A 1 103 ? -6.391 -11.788 0.890 1.00 97.19 103 HIS A CA 1
ATOM 810 C C . HIS A 1 103 ? -6.974 -12.227 2.233 1.00 97.19 103 HIS A C 1
ATOM 812 O O . HIS A 1 103 ? -7.928 -13.011 2.292 1.00 97.19 103 HIS A O 1
ATOM 818 N N . ARG A 1 104 ? -6.387 -11.719 3.314 1.00 96.00 104 ARG A N 1
ATOM 819 C CA . ARG A 1 104 ? -6.837 -11.933 4.686 1.00 96.00 104 ARG A CA 1
ATOM 820 C C . ARG A 1 104 ? -6.876 -10.581 5.377 1.00 96.00 104 ARG A C 1
ATOM 822 O O . ARG A 1 104 ? -5.837 -10.002 5.669 1.00 96.00 104 ARG A O 1
ATOM 829 N N . SER A 1 105 ? -8.081 -10.096 5.657 1.00 97.56 105 SER A N 1
ATOM 830 C CA . SER A 1 105 ? -8.227 -8.884 6.455 1.00 97.56 105 SER A CA 1
ATOM 831 C C . SER A 1 105 ? -7.850 -9.167 7.906 1.00 97.56 105 SER A C 1
ATOM 833 O O . SER A 1 105 ? -8.423 -10.057 8.543 1.00 97.56 105 SER A O 1
ATOM 835 N N . ILE A 1 106 ? -6.930 -8.370 8.455 1.00 98.44 106 ILE A N 1
ATOM 836 C CA . ILE A 1 106 ? -6.530 -8.460 9.866 1.00 98.44 106 ILE A CA 1
ATOM 837 C C . ILE A 1 106 ? -7.713 -8.198 10.812 1.00 98.44 106 ILE A C 1
ATOM 839 O O . ILE A 1 106 ? -7.743 -8.722 11.922 1.00 98.44 106 ILE A O 1
ATOM 843 N N . ALA A 1 107 ? -8.737 -7.463 10.357 1.00 98.19 107 ALA A N 1
ATOM 844 C CA . ALA A 1 107 ? -9.954 -7.188 11.122 1.00 98.19 107 ALA A CA 1
ATOM 845 C C . ALA A 1 107 ? -10.744 -8.458 11.494 1.00 98.19 107 ALA A C 1
ATOM 847 O O . ALA A 1 107 ? -11.530 -8.434 12.443 1.00 98.19 107 ALA A O 1
ATOM 848 N N . LEU A 1 108 ? -10.548 -9.556 10.750 1.00 97.44 108 LEU A N 1
ATOM 849 C CA . LEU A 1 108 ? -11.208 -10.843 10.985 1.00 97.44 108 LEU A CA 1
ATOM 850 C C . LEU A 1 108 ? -10.486 -11.715 12.022 1.00 97.44 108 LEU A C 1
ATOM 852 O O . LEU A 1 108 ? -11.034 -12.740 12.430 1.00 97.44 108 LEU A O 1
ATOM 856 N N . LEU A 1 109 ? -9.284 -11.329 12.457 1.00 98.38 109 LEU A N 1
ATOM 857 C CA . LEU A 1 109 ? -8.536 -12.073 13.464 1.00 98.38 109 LEU A CA 1
ATOM 858 C C . LEU A 1 109 ? -9.083 -11.819 14.885 1.00 98.38 109 LEU A C 1
ATOM 860 O O . LEU A 1 109 ? -9.694 -10.772 15.148 1.00 98.38 109 LEU A O 1
ATOM 864 N N . PRO A 1 110 ? -8.887 -12.762 15.828 1.00 98.12 110 PRO A N 1
ATOM 865 C CA . PRO A 1 110 ? -9.375 -12.621 17.197 1.00 98.12 110 PRO A CA 1
ATOM 866 C C . PRO A 1 110 ? -8.928 -11.305 17.852 1.00 98.12 110 PRO A C 1
ATOM 868 O O . PRO A 1 110 ? -7.756 -10.951 17.831 1.00 98.12 110 PRO A O 1
ATOM 871 N N . GLY A 1 111 ? -9.873 -10.567 18.442 1.00 97.69 111 GLY A N 1
ATOM 872 C CA . GLY A 1 111 ? -9.592 -9.307 19.146 1.00 97.69 111 GLY A CA 1
ATOM 873 C C . GLY A 1 111 ? -9.372 -8.073 18.257 1.00 97.69 111 GLY A C 1
ATOM 874 O O . GLY A 1 111 ? -9.227 -6.972 18.793 1.00 97.69 111 GLY A O 1
ATOM 875 N N . MET A 1 112 ? -9.405 -8.216 16.925 1.00 98.56 112 MET A N 1
ATOM 876 C CA . MET A 1 112 ? -9.075 -7.128 15.993 1.00 98.56 112 MET A CA 1
ATOM 877 C C . MET A 1 112 ? -10.269 -6.285 15.538 1.00 98.56 112 MET A C 1
ATOM 879 O O . MET A 1 112 ? -10.092 -5.110 15.211 1.00 98.56 112 MET A O 1
ATOM 883 N N . ARG A 1 113 ? -11.486 -6.842 15.555 1.00 97.25 113 ARG A N 1
ATOM 884 C CA . ARG A 1 113 ? -12.704 -6.187 15.041 1.00 97.25 113 ARG A CA 1
ATOM 885 C C . ARG A 1 113 ? -12.943 -4.784 15.609 1.00 97.25 113 ARG A C 1
ATOM 887 O O . ARG A 1 113 ? -13.265 -3.869 14.861 1.00 97.25 113 ARG A O 1
ATOM 894 N N . GLU A 1 114 ? -12.782 -4.608 16.918 1.00 97.62 114 GLU A N 1
ATOM 895 C CA . GLU A 1 114 ? -13.135 -3.348 17.593 1.00 97.62 114 GLU A CA 1
ATOM 896 C C . GLU A 1 114 ? -12.082 -2.238 17.442 1.00 97.62 114 GLU A C 1
ATOM 898 O O . GLU A 1 114 ? -12.374 -1.073 17.716 1.00 97.62 114 GLU A O 1
ATOM 903 N N . ARG A 1 115 ? -10.877 -2.596 16.980 1.00 98.12 115 ARG A N 1
ATOM 904 C CA . ARG A 1 115 ? -9.683 -1.733 16.913 1.00 98.12 115 ARG A CA 1
ATOM 905 C C . ARG A 1 115 ? -9.139 -1.531 15.497 1.00 98.12 115 ARG A C 1
ATOM 907 O O . ARG A 1 115 ? -8.118 -0.871 15.327 1.00 98.12 115 ARG A O 1
ATOM 914 N N . THR A 1 116 ? -9.792 -2.108 14.490 1.00 98.81 116 THR A N 1
ATOM 915 C CA . THR A 1 116 ? -9.338 -2.055 13.096 1.00 98.81 116 THR A CA 1
ATOM 916 C C . THR A 1 116 ? -10.258 -1.181 12.257 1.00 98.81 116 THR A C 1
ATOM 918 O O . THR A 1 116 ? -11.479 -1.320 12.305 1.00 98.81 116 THR A O 1
ATOM 921 N N . VAL A 1 117 ? -9.666 -0.290 11.469 1.00 98.81 117 VAL A N 1
ATOM 922 C CA . VAL A 1 117 ? -10.308 0.483 10.409 1.00 98.81 117 VAL A CA 1
ATOM 923 C C . VAL A 1 117 ? -9.839 -0.092 9.077 1.00 98.81 117 VAL A C 1
ATOM 925 O O . VAL A 1 117 ? -8.695 0.123 8.677 1.00 98.81 117 VAL A O 1
ATOM 928 N N . THR A 1 118 ? -10.715 -0.830 8.400 1.00 98.81 118 THR A N 1
ATOM 929 C CA . THR A 1 118 ? -10.462 -1.376 7.061 1.00 98.81 118 THR A CA 1
ATOM 930 C C . THR A 1 118 ? -10.826 -0.349 6.003 1.00 98.81 118 THR A C 1
ATOM 932 O O . THR A 1 118 ? -11.949 0.151 6.000 1.00 98.81 118 THR A O 1
ATOM 935 N N . ILE A 1 119 ? -9.892 -0.035 5.109 1.00 98.56 119 ILE A N 1
ATOM 936 C CA . ILE A 1 119 ? -10.014 0.994 4.075 1.00 98.56 119 ILE A CA 1
ATOM 937 C C . ILE A 1 119 ? -9.964 0.315 2.707 1.00 98.56 119 ILE A C 1
ATOM 939 O O . ILE A 1 119 ? -9.044 -0.448 2.422 1.00 98.56 119 ILE A O 1
ATOM 943 N N . SER A 1 120 ? -10.941 0.610 1.851 1.00 97.88 120 SER A N 1
ATOM 944 C CA . SER A 1 120 ? -10.959 0.145 0.458 1.00 97.88 120 SER A CA 1
ATOM 945 C C . SER A 1 120 ? -11.675 1.167 -0.433 1.00 97.88 120 SER A C 1
ATOM 947 O O . SER A 1 120 ? -12.206 2.181 0.038 1.00 97.88 120 SER A O 1
ATOM 949 N N . ALA A 1 121 ? -11.623 0.970 -1.749 1.00 97.75 121 ALA A N 1
ATOM 950 C CA . ALA A 1 121 ? -12.192 1.910 -2.707 1.00 97.75 121 ALA A CA 1
ATOM 951 C C . ALA A 1 121 ? -12.498 1.287 -4.068 1.00 97.75 121 ALA A C 1
ATOM 953 O O . ALA A 1 121 ? -11.891 0.301 -4.476 1.00 97.75 121 ALA A O 1
ATOM 954 N N . LEU A 1 122 ? -13.342 1.963 -4.858 1.00 98.00 122 LEU A N 1
ATOM 955 C CA . LEU A 1 122 ? -13.668 1.511 -6.218 1.00 98.00 122 LEU A CA 1
ATOM 956 C C . LEU A 1 122 ? -12.477 1.597 -7.190 1.00 98.00 122 LEU A C 1
ATOM 958 O O . LEU A 1 122 ? -12.484 1.013 -8.272 1.00 98.00 122 LEU A O 1
ATOM 962 N N . SER A 1 123 ? -11.456 2.370 -6.824 1.00 96.69 123 SER A N 1
ATOM 963 C CA . SER A 1 123 ? -10.423 2.848 -7.744 1.00 96.69 123 SER A CA 1
ATOM 964 C C . SER A 1 123 ? -9.656 1.733 -8.455 1.00 96.69 123 SER A C 1
ATOM 966 O O . SER A 1 123 ? -9.339 1.886 -9.632 1.00 96.69 123 SER A O 1
ATOM 968 N N . LYS A 1 124 ? -9.294 0.665 -7.737 1.00 96.19 124 LYS A N 1
ATOM 969 C CA . LYS A 1 124 ? -8.329 -0.335 -8.220 1.00 96.19 124 LYS A CA 1
ATOM 970 C C . LYS A 1 124 ? -9.032 -1.560 -8.773 1.00 96.19 124 LYS A C 1
ATOM 972 O O . LYS A 1 124 ? -8.809 -1.901 -9.927 1.00 96.19 124 LYS A O 1
ATOM 977 N N . THR A 1 125 ? -9.949 -2.122 -7.995 1.00 96.50 125 THR A N 1
ATOM 978 C CA . THR A 1 125 ? -10.759 -3.283 -8.376 1.00 96.50 125 THR A CA 1
ATOM 979 C C . THR A 1 125 ? -11.559 -3.044 -9.656 1.00 96.50 125 THR A C 1
ATOM 981 O O . THR A 1 125 ? -11.594 -3.906 -10.526 1.00 96.50 125 THR A O 1
ATOM 984 N N . TYR A 1 126 ? -12.137 -1.850 -9.826 1.00 96.69 126 TYR A N 1
ATOM 985 C CA . TYR A 1 126 ? -13.027 -1.553 -10.957 1.00 96.69 126 TYR A CA 1
ATOM 986 C C . TYR A 1 126 ? -12.416 -0.603 -11.993 1.00 96.69 126 TYR A C 1
ATOM 988 O O . TYR A 1 126 ? -13.124 -0.103 -12.859 1.00 96.69 126 TYR A O 1
ATOM 996 N N . SER A 1 127 ? -11.108 -0.325 -11.924 1.00 95.12 127 SER A N 1
ATOM 997 C CA . SER A 1 127 ? -10.400 0.555 -12.875 1.00 95.12 127 SER A CA 1
ATOM 998 C C . SER A 1 127 ? -10.980 1.978 -13.019 1.00 95.12 127 SER A C 1
ATOM 1000 O O . SER A 1 127 ? -10.787 2.639 -14.038 1.00 95.12 127 SER A O 1
ATOM 1002 N N . VAL A 1 128 ? -11.652 2.495 -11.985 1.00 96.75 128 VAL A N 1
ATOM 1003 C CA . VAL A 1 128 ? -12.280 3.832 -11.964 1.00 96.75 128 VAL A CA 1
ATOM 1004 C C . VAL A 1 128 ? -11.551 4.796 -11.023 1.00 96.75 128 VAL A C 1
ATOM 1006 O O . VAL A 1 128 ? -12.148 5.482 -10.193 1.00 96.75 128 VAL A O 1
ATOM 1009 N N . THR A 1 129 ? -10.222 4.872 -11.129 1.00 94.62 129 THR A N 1
ATOM 1010 C CA . THR A 1 129 ? -9.366 5.684 -10.233 1.00 94.62 129 THR A CA 1
ATOM 1011 C C . THR A 1 129 ? -9.799 7.151 -10.123 1.00 94.62 129 THR A C 1
ATOM 1013 O O . THR A 1 129 ? -9.695 7.744 -9.044 1.00 94.62 129 THR A O 1
ATOM 1016 N N . GLY A 1 130 ? -10.328 7.719 -11.211 1.00 96.25 130 GLY A N 1
ATOM 1017 C CA . GLY A 1 130 ? -10.835 9.090 -11.286 1.00 96.25 130 GLY A CA 1
ATOM 1018 C C . GLY A 1 130 ? -12.188 9.331 -10.608 1.00 96.25 130 GLY A C 1
ATOM 1019 O O . GLY A 1 130 ? -12.563 10.486 -10.450 1.00 96.25 130 GLY A O 1
ATOM 1020 N N . TRP A 1 131 ? -12.916 8.292 -10.179 1.00 96.81 131 TRP A N 1
ATOM 1021 C CA . TRP A 1 131 ? -14.235 8.454 -9.544 1.00 96.81 131 TRP A CA 1
ATOM 1022 C C . TRP A 1 131 ? -14.157 8.913 -8.090 1.00 96.81 131 TRP A C 1
ATOM 1024 O O . TRP A 1 131 ? -15.106 9.496 -7.579 1.00 96.81 131 TRP A O 1
ATOM 1034 N N . ARG A 1 132 ? -13.016 8.684 -7.429 1.00 95.94 132 ARG A N 1
ATOM 1035 C CA . ARG A 1 132 ? -12.742 9.152 -6.057 1.00 95.94 132 ARG A CA 1
ATOM 1036 C C . ARG A 1 132 ? -13.802 8.707 -5.033 1.00 95.94 132 ARG A C 1
ATOM 1038 O O . ARG A 1 132 ? -14.163 9.466 -4.142 1.00 95.94 132 ARG A O 1
ATOM 1045 N N . VAL A 1 133 ? -14.271 7.464 -5.148 1.00 97.56 133 VAL A N 1
ATOM 1046 C CA . VAL A 1 133 ? -15.197 6.836 -4.190 1.00 97.56 133 VAL A CA 1
ATOM 1047 C C . VAL A 1 133 ? -14.478 5.716 -3.444 1.00 97.56 133 VAL A C 1
ATOM 1049 O O . VAL A 1 133 ? -13.934 4.802 -4.071 1.00 97.56 133 VAL A O 1
ATOM 1052 N N . GLY A 1 134 ? -14.491 5.793 -2.115 1.00 97.19 134 GLY A N 1
ATOM 1053 C CA . GLY A 1 134 ? -13.979 4.769 -1.209 1.00 97.19 134 GLY A CA 1
ATOM 1054 C C . GLY A 1 134 ? -14.726 4.762 0.118 1.00 97.19 134 GLY A C 1
ATOM 1055 O O . GLY A 1 134 ? -15.637 5.567 0.320 1.00 97.19 134 GLY A O 1
ATOM 1056 N N . TRP A 1 135 ? -14.370 3.833 0.998 1.00 97.56 135 TRP A N 1
ATOM 1057 C CA . TRP A 1 135 ? -15.068 3.597 2.258 1.00 97.56 135 TRP A CA 1
ATOM 1058 C C . TRP A 1 135 ? -14.117 3.126 3.360 1.00 97.56 135 TRP A C 1
ATOM 1060 O O . TRP A 1 135 ? -13.008 2.656 3.101 1.00 97.56 135 TRP A O 1
ATOM 1070 N N . ALA A 1 136 ? -14.592 3.240 4.600 1.00 98.06 136 ALA A N 1
ATOM 1071 C CA . ALA A 1 136 ? -13.954 2.683 5.782 1.00 98.06 136 ALA A CA 1
ATOM 1072 C C . ALA A 1 136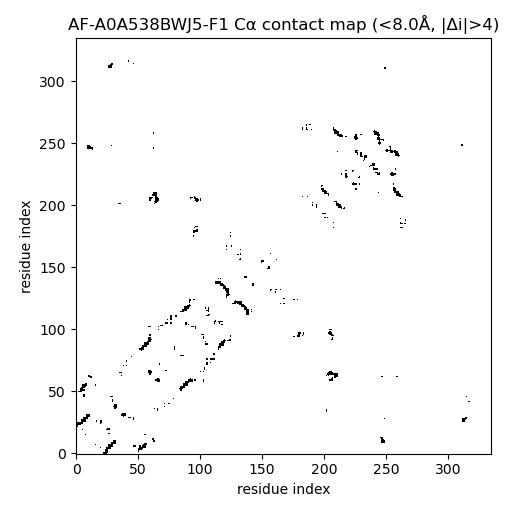 ? -14.960 1.825 6.564 1.00 98.06 136 ALA A C 1
ATOM 1074 O O . ALA A 1 136 ? -16.103 2.240 6.768 1.00 98.06 136 ALA A O 1
ATOM 1075 N N . ILE A 1 137 ? -14.536 0.644 7.013 1.00 98.31 137 ILE A N 1
ATOM 1076 C CA . ILE A 1 137 ? -15.327 -0.298 7.814 1.00 98.31 137 ILE A CA 1
ATOM 1077 C C . ILE A 1 137 ? -14.643 -0.450 9.170 1.00 98.31 137 ILE A C 1
ATOM 1079 O O . ILE A 1 137 ? -13.451 -0.737 9.236 1.00 98.31 137 ILE A O 1
ATOM 1083 N N . SER A 1 138 ? -15.379 -0.227 10.259 1.00 98.31 138 SER A N 1
ATOM 1084 C CA . SER A 1 138 ? -14.842 -0.335 11.619 1.00 98.31 138 SER A CA 1
ATOM 1085 C C . SER A 1 138 ? -15.962 -0.446 12.663 1.00 98.31 138 SER A C 1
ATOM 1087 O O . SER A 1 138 ? -17.144 -0.535 12.316 1.00 98.31 138 SER A O 1
ATOM 1089 N N . SER A 1 139 ? -15.601 -0.422 13.947 1.00 97.69 139 SER A N 1
ATOM 1090 C CA . SER A 1 139 ? -16.540 -0.379 15.067 1.00 97.69 139 SER A CA 1
ATOM 1091 C C . SER A 1 139 ? -17.330 0.940 15.105 1.00 97.69 139 SER A C 1
ATOM 1093 O O . SER A 1 139 ? -16.839 1.976 14.639 1.00 97.69 139 SER A O 1
ATOM 1095 N N . PRO A 1 140 ? -18.550 0.957 15.680 1.00 97.88 140 PRO A N 1
ATOM 1096 C CA . PRO A 1 140 ? -19.355 2.175 15.763 1.00 97.88 140 PRO A CA 1
ATOM 1097 C C . PRO A 1 140 ? -18.631 3.384 16.388 1.00 97.88 140 PRO A C 1
ATOM 1099 O O . PRO A 1 140 ? -18.778 4.481 15.843 1.00 97.88 140 PRO A O 1
ATOM 1102 N N . PRO A 1 141 ? -17.820 3.240 17.462 1.00 97.62 141 PRO A N 1
ATOM 1103 C CA . PRO A 1 141 ? -17.053 4.361 18.009 1.00 97.62 141 PRO A CA 1
ATOM 1104 C C . PRO A 1 141 ? -16.041 4.950 17.015 1.00 97.62 141 PRO A C 1
ATOM 1106 O O . PRO A 1 141 ? -15.987 6.171 16.853 1.00 97.62 141 PRO A O 1
ATOM 1109 N N . LEU A 1 142 ? -15.281 4.100 16.313 1.00 97.88 142 LEU A N 1
ATOM 1110 C CA . LEU A 1 142 ? -14.263 4.533 15.349 1.00 97.88 142 LEU A CA 1
ATOM 1111 C C . LEU A 1 142 ? -14.900 5.153 14.100 1.00 97.88 142 LEU A C 1
ATOM 1113 O O . LEU A 1 142 ? -14.515 6.249 13.693 1.00 97.88 142 LEU A O 1
ATOM 1117 N N . VAL A 1 143 ? -15.942 4.524 13.546 1.00 97.75 143 VAL A N 1
ATOM 1118 C CA . VAL A 1 143 ? -16.718 5.096 12.432 1.00 97.75 143 VAL A CA 1
ATOM 1119 C C . VAL A 1 143 ? -17.341 6.435 12.834 1.00 97.75 143 VAL A C 1
ATOM 1121 O O . VAL A 1 143 ? -17.321 7.383 12.051 1.00 97.75 143 VAL A O 1
ATOM 1124 N N . GLY A 1 144 ? -17.861 6.552 14.058 1.00 97.81 144 GLY A N 1
ATOM 1125 C CA . GLY A 1 144 ? -18.412 7.803 14.577 1.00 97.81 144 GLY A CA 1
ATOM 1126 C C . GLY A 1 144 ? -17.382 8.934 14.632 1.00 97.81 144 GLY A C 1
ATOM 1127 O O . GLY A 1 144 ? -17.715 10.074 14.307 1.00 97.81 144 GLY A O 1
ATOM 1128 N N . ALA A 1 145 ? -16.133 8.635 14.997 1.00 96.19 145 ALA A N 1
ATOM 1129 C CA . ALA A 1 145 ? -15.039 9.605 14.971 1.00 96.19 145 ALA A CA 1
ATOM 1130 C C . ALA A 1 145 ? -14.642 9.994 13.534 1.00 96.19 145 ALA A C 1
ATOM 1132 O O . ALA A 1 145 ? -14.538 11.183 13.235 1.00 96.19 145 ALA A O 1
ATOM 1133 N N . ILE A 1 146 ? -14.503 9.014 12.633 1.00 96.88 146 ILE A N 1
ATOM 1134 C CA . ILE A 1 146 ? -14.161 9.240 11.217 1.00 96.88 146 ILE A CA 1
ATOM 1135 C C . ILE A 1 146 ? -15.213 10.119 10.531 1.00 96.88 146 ILE A C 1
ATOM 1137 O O . ILE A 1 146 ? -14.867 11.084 9.853 1.00 96.88 146 ILE A O 1
ATOM 1141 N N . ARG A 1 147 ? -16.504 9.832 10.743 1.00 96.94 147 ARG A N 1
ATOM 1142 C CA . ARG A 1 147 ? -17.613 10.586 10.135 1.00 96.94 147 ARG A CA 1
ATOM 1143 C C . ARG A 1 147 ? -17.596 12.064 10.514 1.00 96.94 147 ARG A C 1
ATOM 1145 O O . ARG A 1 147 ? -17.759 12.901 9.638 1.00 96.94 147 ARG A O 1
ATOM 1152 N N . LYS A 1 148 ? -17.319 12.386 11.783 1.00 96.06 148 LYS A N 1
ATOM 1153 C CA . LYS A 1 148 ? -17.213 13.783 12.241 1.00 96.06 148 LYS A CA 1
ATOM 1154 C C . LYS A 1 148 ? -16.160 14.564 11.458 1.00 96.06 148 LYS A C 1
ATOM 1156 O O . LYS A 1 148 ? -16.388 15.722 11.147 1.00 96.06 148 LYS A O 1
ATOM 1161 N N . ILE A 1 149 ? -15.020 13.946 11.144 1.00 94.75 149 ILE A N 1
ATOM 1162 C CA . ILE A 1 149 ? -13.966 14.585 10.344 1.00 94.75 149 ILE A CA 1
ATOM 1163 C C . ILE A 1 149 ? -14.362 14.641 8.863 1.00 94.75 149 ILE A C 1
ATOM 1165 O O . ILE A 1 149 ? -14.187 15.678 8.227 1.00 94.75 149 ILE A O 1
ATOM 1169 N N . HIS A 1 150 ? -14.939 13.565 8.320 1.00 95.88 150 HIS A N 1
ATOM 1170 C CA . HIS A 1 150 ? -15.410 13.518 6.932 1.00 95.88 150 HIS A CA 1
ATOM 1171 C C . HIS A 1 150 ? -16.401 14.646 6.604 1.00 95.88 150 HIS A C 1
ATOM 1173 O O . 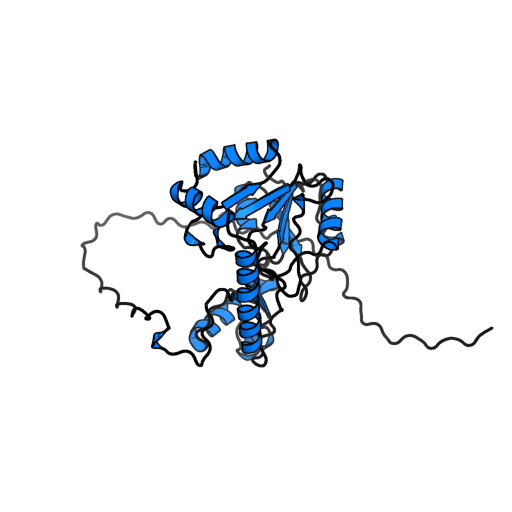HIS A 1 150 ? -16.283 15.271 5.544 1.00 95.88 150 HIS A O 1
ATOM 1179 N N . ASP A 1 151 ? -17.308 14.958 7.536 1.00 95.69 151 ASP A N 1
ATOM 1180 C CA . ASP A 1 151 ? -18.285 16.044 7.400 1.00 95.69 151 ASP A CA 1
ATOM 1181 C C . ASP A 1 151 ? -17.612 17.411 7.164 1.00 95.69 151 ASP A C 1
ATOM 1183 O O . ASP A 1 151 ? -18.129 18.223 6.401 1.00 95.69 151 ASP A O 1
ATOM 1187 N N . PHE A 1 152 ? -16.436 17.658 7.754 1.00 94.25 152 PHE A N 1
ATOM 1188 C CA . PHE A 1 152 ? -15.688 18.913 7.583 1.00 94.25 152 PHE A CA 1
ATOM 1189 C C . PHE A 1 152 ? -14.665 18.892 6.443 1.00 94.25 152 PHE A C 1
ATOM 1191 O O . PHE A 1 152 ? -14.211 19.956 6.024 1.00 94.25 152 PHE A O 1
ATOM 1198 N N . LEU A 1 153 ? -14.292 17.715 5.936 1.00 93.56 153 LEU A N 1
ATOM 1199 C CA . LEU A 1 153 ? -13.375 17.596 4.801 1.00 93.56 153 LEU A CA 1
ATOM 1200 C C . LEU A 1 153 ? -14.110 17.667 3.463 1.00 93.56 153 LEU A C 1
ATOM 1202 O O . LEU A 1 153 ? -13.697 18.398 2.565 1.00 93.56 153 LEU A O 1
ATOM 1206 N N . THR A 1 154 ? -15.182 16.888 3.315 1.00 93.94 154 THR A N 1
ATOM 1207 C CA . THR A 1 154 ? -15.848 16.700 2.017 1.00 93.94 154 THR A CA 1
ATOM 1208 C C . THR A 1 154 ? -17.367 16.635 2.091 1.00 93.94 154 THR A C 1
ATOM 1210 O O . THR A 1 154 ? -18.002 16.718 1.044 1.00 93.94 154 THR A O 1
ATOM 1213 N N . VAL A 1 155 ? -17.958 16.504 3.286 1.00 92.56 155 VAL A N 1
ATOM 1214 C CA . VAL A 1 155 ? -19.401 16.293 3.531 1.00 92.56 155 VAL A CA 1
ATOM 1215 C C . VAL A 1 155 ? -19.925 14.959 2.991 1.00 92.56 155 VAL A C 1
ATOM 1217 O O . VAL A 1 155 ? -20.461 14.157 3.747 1.00 92.56 155 VAL A O 1
ATOM 1220 N N . ALA A 1 156 ? -19.796 14.709 1.689 1.00 94.00 156 ALA A N 1
ATOM 1221 C CA . ALA A 1 156 ? -20.246 13.484 1.047 1.00 94.00 156 ALA A CA 1
ATOM 1222 C C . ALA A 1 156 ? -19.438 13.180 -0.222 1.00 94.00 156 ALA A C 1
ATOM 1224 O O . ALA A 1 156 ? -18.972 14.078 -0.923 1.00 94.00 156 ALA A O 1
ATOM 1225 N N . ALA A 1 157 ? -19.327 11.894 -0.557 1.00 95.06 157 ALA A N 1
ATOM 1226 C CA . ALA A 1 157 ? -18.825 11.454 -1.855 1.00 95.06 157 ALA A CA 1
ATOM 1227 C C . ALA A 1 157 ? -19.845 11.743 -2.985 1.00 95.06 157 ALA A C 1
ATOM 1229 O O . ALA A 1 157 ? -21.045 11.873 -2.717 1.00 95.06 157 ALA A O 1
ATOM 1230 N N . PRO A 1 158 ? -19.428 11.795 -4.266 1.00 95.88 158 PRO A N 1
ATOM 1231 C CA . PRO A 1 158 ? -20.334 12.084 -5.380 1.00 95.88 158 PRO A CA 1
ATOM 1232 C C . PRO A 1 158 ? -21.468 11.051 -5.496 1.00 95.88 158 PRO A C 1
ATOM 1234 O O . PRO A 1 158 ? -21.228 9.902 -5.861 1.00 95.88 158 PRO A O 1
ATOM 1237 N N . ALA A 1 159 ? -22.711 11.458 -5.212 1.00 96.88 159 ALA A N 1
ATOM 1238 C CA . ALA A 1 159 ? -23.859 10.546 -5.129 1.00 96.88 159 ALA A CA 1
ATOM 1239 C C . ALA A 1 159 ? -24.072 9.659 -6.379 1.00 96.88 159 ALA A C 1
ATOM 1241 O O . ALA A 1 159 ? -24.206 8.450 -6.207 1.00 96.88 159 ALA A O 1
ATOM 1242 N N . PRO A 1 160 ? -23.996 10.164 -7.631 1.00 97.38 160 PRO A N 1
ATOM 1243 C CA . PRO A 1 160 ? -24.148 9.302 -8.809 1.00 97.38 160 PRO A CA 1
ATOM 1244 C C . PRO A 1 160 ? -23.079 8.203 -8.912 1.00 97.38 160 PRO A C 1
ATOM 1246 O O . PRO A 1 160 ? -23.343 7.120 -9.425 1.00 97.38 160 PRO A O 1
ATOM 1249 N N . LEU A 1 161 ? -21.864 8.471 -8.419 1.00 97.94 161 LEU A N 1
ATOM 1250 C CA . LEU A 1 161 ? -20.769 7.499 -8.429 1.00 97.94 161 LEU A CA 1
ATOM 1251 C C . LEU A 1 161 ? -20.902 6.484 -7.287 1.00 97.94 161 LEU A C 1
ATOM 1253 O O . LEU A 1 161 ? -20.413 5.366 -7.418 1.00 97.94 161 LEU A O 1
ATOM 1257 N N . GLN A 1 162 ? -21.588 6.845 -6.198 1.00 97.62 162 GLN A N 1
ATOM 1258 C CA . GLN A 1 162 ? -21.976 5.890 -5.160 1.00 97.62 162 GLN A CA 1
ATOM 1259 C C . GLN A 1 162 ? -22.994 4.877 -5.705 1.00 97.62 162 GLN A C 1
ATOM 1261 O O . GLN A 1 162 ? -22.798 3.682 -5.514 1.00 97.62 162 GLN A O 1
ATOM 1266 N N . GLU A 1 163 ? -24.001 5.324 -6.466 1.00 97.69 163 GLU A N 1
ATOM 1267 C CA . GLU A 1 163 ? -24.972 4.431 -7.130 1.00 97.69 163 GLU A CA 1
ATOM 1268 C C . GLU A 1 163 ? -24.289 3.461 -8.104 1.00 97.69 163 GLU A C 1
ATOM 1270 O O . GLU A 1 163 ? -24.538 2.256 -8.091 1.00 97.69 163 GLU A O 1
ATOM 1275 N N . ALA A 1 164 ? -23.352 3.960 -8.913 1.00 97.50 164 ALA A N 1
ATOM 1276 C CA . ALA A 1 164 ? -22.549 3.100 -9.777 1.00 97.50 164 ALA A CA 1
ATOM 1277 C C . ALA A 1 164 ? -21.647 2.139 -8.972 1.00 97.50 164 ALA A C 1
ATOM 1279 O O . ALA A 1 164 ? -21.416 1.007 -9.393 1.00 97.50 164 ALA A O 1
ATOM 1280 N N . GLY A 1 165 ? -21.184 2.560 -7.792 1.00 97.50 165 GLY A N 1
ATOM 1281 C CA . GLY A 1 165 ? -20.476 1.711 -6.838 1.00 97.50 165 GLY A CA 1
ATOM 1282 C C . GLY A 1 165 ? -21.316 0.544 -6.321 1.00 97.50 165 GLY A C 1
ATOM 1283 O O . GLY A 1 165 ? -20.792 -0.559 -6.215 1.00 97.50 165 GLY A O 1
ATOM 1284 N N . VAL A 1 166 ? -22.614 0.743 -6.068 1.00 97.06 166 VAL A N 1
ATOM 1285 C CA . VAL A 1 166 ? -23.533 -0.345 -5.679 1.00 97.06 166 VAL A CA 1
ATOM 1286 C C . VAL A 1 166 ? -23.613 -1.406 -6.776 1.00 97.06 166 VAL A C 1
ATOM 1288 O O . VAL A 1 166 ? -23.539 -2.596 -6.483 1.00 97.06 166 VAL A O 1
ATOM 1291 N N . VAL A 1 167 ? -23.698 -0.984 -8.042 1.00 97.56 167 VAL A N 1
ATOM 1292 C CA . VAL A 1 167 ? -23.674 -1.908 -9.187 1.00 97.56 167 VAL A CA 1
ATOM 1293 C C . VAL A 1 167 ? -22.341 -2.655 -9.258 1.00 97.56 167 VAL A C 1
ATOM 1295 O O . VAL A 1 167 ? -22.338 -3.871 -9.421 1.00 97.56 167 VAL A O 1
ATOM 1298 N N . ALA A 1 168 ? -21.219 -1.946 -9.101 1.00 97.19 168 ALA A N 1
ATOM 1299 C CA . ALA A 1 168 ? -19.882 -2.535 -9.137 1.00 97.19 168 ALA A CA 1
ATOM 1300 C C . ALA A 1 168 ? -19.675 -3.589 -8.032 1.00 97.19 168 ALA A C 1
ATOM 1302 O O . ALA A 1 168 ? -19.216 -4.690 -8.313 1.00 97.19 168 ALA A O 1
ATOM 1303 N N . LEU A 1 169 ? -20.088 -3.286 -6.797 1.00 96.62 169 LEU A N 1
ATOM 1304 C CA . LEU A 1 169 ? -20.007 -4.205 -5.655 1.00 96.62 169 LEU A CA 1
ATOM 1305 C C . LEU A 1 169 ? -20.939 -5.421 -5.789 1.00 96.62 169 LEU A C 1
ATOM 1307 O O . LEU A 1 169 ? -20.731 -6.423 -5.111 1.00 96.62 169 LEU A O 1
ATOM 1311 N N . GLY A 1 170 ? -21.956 -5.342 -6.652 1.00 97.06 170 GLY A N 1
ATOM 1312 C CA . GLY A 1 170 ? -22.863 -6.445 -6.976 1.00 97.06 170 GLY A CA 1
ATOM 1313 C C . GLY A 1 170 ? -22.403 -7.333 -8.137 1.00 97.06 170 GLY A C 1
ATOM 1314 O O . GLY A 1 170 ? -23.154 -8.226 -8.535 1.00 97.06 170 GLY A O 1
ATOM 1315 N N . LEU A 1 171 ? -21.219 -7.090 -8.713 1.00 98.06 171 LEU A N 1
ATOM 1316 C CA . LEU A 1 171 ? -20.669 -7.934 -9.776 1.00 98.06 171 LEU A CA 1
ATOM 1317 C C . LEU A 1 171 ? -20.371 -9.357 -9.260 1.00 98.06 171 LEU A C 1
ATOM 1319 O O . LEU A 1 171 ? -20.014 -9.524 -8.092 1.00 98.06 171 LEU A O 1
ATOM 1323 N N . PRO A 1 172 ? -20.520 -10.390 -10.112 1.00 97.94 172 PRO A N 1
ATOM 1324 C CA . PRO A 1 172 ? -20.325 -11.783 -9.712 1.00 97.94 172 PRO A CA 1
ATOM 1325 C C . PRO A 1 172 ? -18.852 -12.109 -9.432 1.00 97.94 172 PRO A C 1
ATOM 1327 O O . PRO A 1 172 ? -17.958 -11.447 -9.957 1.00 97.94 172 PRO A O 1
ATOM 1330 N N . ASP A 1 173 ? -18.603 -13.201 -8.702 1.00 96.69 173 ASP A N 1
ATOM 1331 C CA . ASP A 1 173 ? -17.252 -13.692 -8.376 1.00 96.69 173 ASP A CA 1
ATOM 1332 C C . ASP A 1 173 ? -16.337 -13.818 -9.609 1.00 96.69 173 ASP A C 1
ATOM 1334 O O . ASP A 1 173 ? -15.153 -13.480 -9.547 1.00 96.69 173 ASP A O 1
ATOM 1338 N N . SER A 1 174 ? -16.907 -14.193 -10.762 1.00 97.94 174 SER A N 1
ATOM 1339 C CA . SER A 1 174 ? -16.185 -14.312 -12.033 1.00 97.94 174 SER A CA 1
ATOM 1340 C C . SER A 1 174 ? -15.502 -13.012 -12.470 1.00 97.94 174 SER A C 1
ATOM 1342 O O . SER A 1 174 ? -14.440 -13.064 -13.081 1.00 97.94 174 SER A O 1
ATOM 1344 N N . PHE A 1 175 ? -16.055 -11.842 -12.129 1.00 98.00 175 PHE A N 1
ATOM 1345 C CA . PHE A 1 175 ? -15.411 -10.557 -12.413 1.00 98.00 175 PHE A CA 1
ATOM 1346 C C . PHE A 1 175 ? -14.064 -10.435 -11.689 1.00 98.00 175 PHE A C 1
ATOM 1348 O O . PHE A 1 175 ? -13.069 -10.021 -12.283 1.00 98.00 175 PHE A O 1
ATOM 1355 N N . TYR A 1 176 ? -14.012 -10.812 -10.410 1.00 96.31 176 TYR A N 1
ATOM 1356 C CA . TYR A 1 176 ? -12.793 -10.721 -9.605 1.00 96.31 176 TYR A CA 1
ATOM 1357 C C . TYR A 1 176 ? -11.775 -11.801 -9.998 1.00 96.31 176 TYR A C 1
ATOM 1359 O O . TYR A 1 176 ? -10.570 -11.544 -9.990 1.00 96.31 176 TYR A O 1
ATOM 1367 N N . GLU A 1 177 ? -12.241 -12.987 -10.399 1.00 95.75 177 GLU A N 1
ATOM 1368 C CA . GLU A 1 177 ? -11.389 -14.039 -10.969 1.00 95.75 177 GLU A CA 1
ATOM 1369 C C . GLU A 1 177 ? -10.733 -13.584 -12.282 1.00 95.75 177 GLU A C 1
ATOM 1371 O O . GLU A 1 177 ? -9.519 -13.724 -12.456 1.00 95.75 177 GLU A O 1
ATOM 1376 N N . GLU A 1 178 ? -11.513 -12.983 -13.187 1.00 96.38 178 GLU A N 1
ATOM 1377 C CA . GLU A 1 178 ? -11.023 -12.406 -14.442 1.00 96.38 178 GLU A CA 1
ATOM 1378 C C . GLU A 1 178 ? -10.066 -11.234 -14.198 1.00 96.38 178 GLU A C 1
ATOM 1380 O O . GLU A 1 178 ? -9.033 -11.136 -14.863 1.00 96.38 178 GLU A O 1
ATOM 1385 N N . LEU A 1 179 ? -10.357 -10.376 -13.215 1.00 95.75 179 LEU A N 1
ATOM 1386 C CA . LEU A 1 179 ? -9.479 -9.284 -12.798 1.00 95.75 179 LEU A CA 1
ATOM 1387 C C . LEU A 1 179 ? -8.102 -9.818 -12.375 1.00 95.75 179 LEU A C 1
ATOM 1389 O O . LEU A 1 179 ? -7.079 -9.394 -12.922 1.00 95.75 179 LEU A O 1
ATOM 1393 N N . ALA A 1 180 ? -8.073 -10.765 -11.433 1.00 96.06 180 ALA A N 1
ATOM 1394 C CA . ALA A 1 180 ? -6.843 -11.371 -10.934 1.00 96.06 180 ALA A CA 1
ATOM 1395 C C . ALA A 1 180 ? -6.073 -12.095 -12.051 1.00 96.06 180 ALA A C 1
ATOM 1397 O O . ALA A 1 180 ? -4.856 -11.940 -12.174 1.00 96.06 180 ALA A O 1
ATOM 1398 N N . HIS A 1 181 ? -6.780 -12.833 -12.915 1.00 95.88 181 HIS A N 1
ATOM 1399 C CA . HIS A 1 181 ? -6.192 -13.483 -14.085 1.00 95.88 181 HIS A CA 1
ATOM 1400 C C . HIS A 1 181 ? -5.540 -12.462 -15.023 1.00 95.88 181 HIS A C 1
ATOM 1402 O O . HIS A 1 181 ? -4.357 -12.576 -15.338 1.00 95.88 181 HIS A O 1
ATOM 1408 N N . SER A 1 182 ? -6.276 -11.427 -15.411 1.00 95.62 182 SER A N 1
ATOM 1409 C CA . SER A 1 182 ? -5.804 -10.413 -16.347 1.00 95.62 182 SER A CA 1
ATOM 1410 C C . SER A 1 182 ? -4.569 -9.673 -15.818 1.00 95.62 182 SER A C 1
ATOM 1412 O O . SER A 1 182 ? -3.639 -9.372 -16.565 1.00 95.62 182 SER A O 1
ATOM 1414 N N . TYR A 1 183 ? -4.514 -9.391 -14.515 1.00 97.00 183 TYR A N 1
ATOM 1415 C CA . TYR A 1 183 ? -3.326 -8.804 -13.898 1.00 97.00 183 TYR A CA 1
ATOM 1416 C C . TYR A 1 183 ? -2.143 -9.776 -13.804 1.00 97.00 183 TYR A C 1
ATOM 1418 O O . TYR A 1 183 ? -1.005 -9.339 -13.978 1.00 97.00 183 TYR A O 1
ATOM 1426 N N . ARG A 1 184 ? -2.386 -11.079 -13.605 1.00 97.06 184 ARG A N 1
ATOM 1427 C CA . ARG A 1 184 ? -1.335 -12.107 -13.637 1.00 97.06 184 ARG A CA 1
ATOM 1428 C C . ARG A 1 184 ? -0.674 -12.173 -15.012 1.00 97.06 184 ARG A C 1
ATOM 1430 O O . ARG A 1 184 ? 0.546 -12.133 -15.095 1.00 97.06 184 ARG A O 1
ATOM 1437 N N . GLU A 1 185 ? -1.463 -12.182 -16.087 1.00 96.12 185 GLU A N 1
ATOM 1438 C CA . GLU A 1 185 ? -0.935 -12.173 -17.461 1.00 96.12 185 GLU A CA 1
ATOM 1439 C C . GLU A 1 185 ? -0.072 -10.932 -17.732 1.00 96.12 185 GLU A C 1
ATOM 1441 O O . GLU A 1 185 ? 1.017 -11.040 -18.298 1.00 96.12 185 GLU A O 1
ATOM 1446 N N . ARG A 1 186 ? -0.520 -9.749 -17.283 1.00 95.81 186 ARG A N 1
ATOM 1447 C CA . ARG A 1 186 ? 0.260 -8.504 -17.394 1.00 95.81 186 ARG A CA 1
ATOM 1448 C C . ARG A 1 186 ? 1.556 -8.567 -16.593 1.00 95.81 186 ARG A C 1
ATOM 1450 O O . ARG A 1 186 ? 2.587 -8.142 -17.108 1.00 95.81 186 ARG A O 1
ATOM 1457 N N . ARG A 1 187 ? 1.514 -9.092 -15.364 1.00 97.00 187 ARG A N 1
ATOM 1458 C CA . ARG A 1 187 ? 2.696 -9.288 -14.513 1.00 97.00 187 ARG A CA 1
ATOM 1459 C C . ARG A 1 187 ? 3.709 -10.189 -15.208 1.00 97.00 187 ARG A C 1
ATOM 1461 O O . ARG A 1 187 ? 4.862 -9.798 -15.346 1.00 97.00 187 ARG A O 1
ATOM 1468 N N . ASP A 1 188 ? 3.278 -11.365 -15.653 1.00 96.81 188 ASP A N 1
ATOM 1469 C CA . ASP A 1 188 ? 4.162 -12.381 -16.227 1.00 96.81 188 ASP A CA 1
ATOM 1470 C C . ASP A 1 188 ? 4.793 -11.882 -17.534 1.00 96.81 188 ASP A C 1
ATOM 1472 O O . ASP A 1 188 ? 5.997 -12.028 -17.745 1.00 96.81 188 ASP A O 1
ATOM 1476 N N . LEU A 1 189 ? 4.009 -11.199 -18.375 1.00 95.69 189 LEU A N 1
ATOM 1477 C CA . LEU A 1 189 ? 4.518 -10.543 -19.576 1.00 95.69 189 LEU A CA 1
ATOM 1478 C C . LEU A 1 189 ? 5.519 -9.431 -19.237 1.00 95.69 189 LEU A C 1
ATOM 1480 O O . LEU A 1 189 ? 6.594 -9.378 -19.828 1.00 95.69 189 LEU A O 1
ATOM 1484 N N . PHE A 1 190 ? 5.196 -8.556 -18.282 1.00 95.94 190 PHE A N 1
ATOM 1485 C CA . PHE A 1 190 ? 6.071 -7.451 -17.893 1.00 95.94 190 PHE A CA 1
ATOM 1486 C C . PHE A 1 190 ? 7.402 -7.945 -17.312 1.00 95.94 190 PHE A C 1
ATOM 1488 O O . PHE A 1 190 ? 8.464 -7.503 -17.746 1.00 95.94 190 PHE A O 1
ATOM 1495 N N . LEU A 1 191 ? 7.367 -8.907 -16.385 1.00 95.75 191 LEU A N 1
ATOM 1496 C CA . LEU A 1 191 ? 8.576 -9.518 -15.827 1.00 95.75 191 LEU A CA 1
ATOM 1497 C C . LEU A 1 191 ? 9.373 -10.277 -16.896 1.00 95.75 191 LEU A C 1
ATOM 1499 O O . LEU A 1 191 ? 10.600 -10.201 -16.908 1.00 95.75 191 LEU A O 1
ATOM 1503 N N . GLY A 1 192 ? 8.693 -10.938 -17.838 1.00 96.00 192 GLY A N 1
ATOM 1504 C CA . GLY A 1 192 ? 9.329 -11.574 -18.991 1.00 96.00 192 GLY A CA 1
ATOM 1505 C C . GLY A 1 192 ? 10.073 -10.587 -19.897 1.00 96.00 192 GLY A C 1
ATOM 1506 O O . GLY A 1 192 ? 11.138 -10.922 -20.405 1.00 96.00 192 GLY A O 1
ATOM 1507 N N . LEU A 1 193 ? 9.564 -9.360 -20.059 1.00 93.88 193 LEU A N 1
ATOM 1508 C CA . LEU A 1 193 ? 10.242 -8.293 -20.807 1.00 93.88 193 LEU A CA 1
ATOM 1509 C C . LEU A 1 193 ? 11.459 -7.722 -20.065 1.00 93.88 193 LEU A C 1
ATOM 1511 O O . LEU A 1 193 ? 12.410 -7.283 -20.708 1.00 93.88 193 LEU A O 1
ATOM 1515 N N . LEU A 1 194 ? 11.441 -7.718 -18.729 1.00 94.44 194 LEU A N 1
ATOM 1516 C CA . LEU A 1 194 ? 12.590 -7.299 -17.920 1.00 94.44 194 LEU A CA 1
ATOM 1517 C C . LEU A 1 194 ? 13.673 -8.384 -17.834 1.00 94.44 194 LEU A C 1
ATOM 1519 O O . LEU A 1 194 ? 14.849 -8.065 -17.637 1.00 94.44 194 LEU A O 1
ATOM 1523 N N . ALA A 1 195 ? 13.321 -9.656 -18.008 1.00 92.94 195 ALA A N 1
ATOM 1524 C CA . ALA A 1 195 ? 14.276 -10.754 -17.939 1.00 92.94 195 ALA A CA 1
ATOM 1525 C C . ALA A 1 195 ? 15.437 -10.568 -18.938 1.00 92.94 195 ALA A C 1
ATOM 1527 O O . ALA A 1 195 ? 15.241 -10.316 -20.124 1.00 92.94 195 ALA A O 1
ATOM 1528 N N . GLY A 1 196 ? 16.677 -10.688 -18.453 1.00 90.81 196 GLY A N 1
ATOM 1529 C CA . GLY A 1 196 ? 17.886 -10.577 -19.282 1.00 90.81 196 GLY A CA 1
ATOM 1530 C C . GLY A 1 196 ? 18.324 -9.149 -19.637 1.00 90.81 196 GLY A C 1
ATOM 1531 O O . GLY A 1 196 ? 19.344 -8.981 -20.298 1.00 90.81 196 GLY A O 1
ATOM 1532 N N . THR A 1 197 ? 17.613 -8.118 -19.174 1.00 93.94 197 THR A N 1
ATOM 1533 C CA . THR A 1 197 ? 17.955 -6.703 -19.437 1.00 93.94 197 THR A CA 1
ATOM 1534 C C . THR A 1 197 ? 18.855 -6.068 -18.365 1.00 93.94 197 THR A C 1
ATOM 1536 O O . THR A 1 197 ? 19.273 -4.920 -18.505 1.00 93.94 197 THR A O 1
ATOM 1539 N N . GLY A 1 198 ? 19.148 -6.800 -17.284 1.00 94.56 198 GLY A N 1
ATOM 1540 C CA . GLY A 1 198 ? 19.880 -6.305 -16.112 1.00 94.56 198 GLY A CA 1
ATOM 1541 C C . GLY A 1 198 ? 18.999 -5.652 -15.039 1.00 94.56 198 GLY A C 1
ATOM 1542 O O . GLY A 1 198 ? 19.513 -5.306 -13.979 1.00 94.56 198 GLY A O 1
ATOM 1543 N N . PHE A 1 199 ? 17.692 -5.504 -15.283 1.00 96.94 199 PHE A N 1
ATOM 1544 C CA . PHE A 1 199 ? 16.714 -5.156 -14.251 1.00 96.94 199 PHE A CA 1
ATOM 1545 C C . PHE A 1 199 ? 16.497 -6.346 -13.304 1.00 96.94 199 PHE A C 1
ATOM 1547 O O . PHE A 1 199 ? 16.097 -7.422 -13.747 1.00 96.94 199 PHE A O 1
ATOM 1554 N N . ASP A 1 200 ? 16.729 -6.148 -12.006 1.00 96.19 200 ASP A N 1
ATOM 1555 C CA . ASP A 1 200 ? 16.508 -7.162 -10.967 1.00 96.19 200 ASP A CA 1
ATOM 1556 C C . ASP A 1 200 ? 15.155 -6.916 -10.281 1.00 96.19 200 ASP A C 1
ATOM 1558 O O . ASP A 1 200 ? 15.050 -6.218 -9.269 1.00 96.19 200 ASP A O 1
ATOM 1562 N N . ALA A 1 201 ? 14.085 -7.387 -10.927 1.00 95.94 201 ALA A N 1
ATOM 1563 C CA . ALA A 1 201 ? 12.705 -7.152 -10.512 1.00 95.94 201 ALA A CA 1
ATOM 1564 C C . ALA A 1 201 ? 12.202 -8.231 -9.544 1.00 95.94 201 ALA A C 1
ATOM 1566 O O . ALA A 1 201 ? 12.287 -9.426 -9.825 1.00 95.94 201 ALA A O 1
ATOM 1567 N N . VAL A 1 202 ? 11.595 -7.806 -8.433 1.00 95.44 202 VAL A N 1
ATOM 1568 C CA . VAL A 1 202 ? 10.942 -8.717 -7.486 1.00 95.44 202 VAL A CA 1
ATOM 1569 C C . VAL A 1 202 ? 9.577 -9.128 -8.034 1.00 95.44 202 VAL A C 1
ATOM 1571 O O . VAL A 1 202 ? 8.760 -8.269 -8.372 1.00 95.44 202 VAL A O 1
ATOM 1574 N N . GLN A 1 203 ? 9.302 -10.432 -8.094 1.00 96.44 203 GLN A N 1
ATOM 1575 C CA . GLN A 1 203 ? 7.984 -10.938 -8.479 1.00 96.44 203 GLN A CA 1
ATOM 1576 C C . GLN A 1 203 ? 6.944 -10.592 -7.398 1.00 96.44 203 GLN A C 1
ATOM 1578 O O . GLN A 1 203 ? 7.075 -11.062 -6.267 1.00 96.44 203 GLN A O 1
ATOM 1583 N N . PRO A 1 204 ? 5.905 -9.797 -7.717 1.00 97.31 204 PRO A N 1
ATOM 1584 C CA . PRO A 1 204 ? 4.867 -9.460 -6.756 1.00 97.31 204 PRO A CA 1
ATOM 1585 C C . PRO A 1 204 ? 3.857 -10.600 -6.587 1.00 97.31 204 PRO A C 1
ATOM 1587 O O . PRO A 1 204 ? 3.572 -11.361 -7.518 1.00 97.31 204 PRO A O 1
ATOM 1590 N N . GLU A 1 205 ? 3.275 -10.657 -5.395 1.00 97.69 205 GLU A N 1
ATOM 1591 C CA . GLU A 1 205 ? 2.257 -11.615 -4.948 1.00 97.69 205 GLU A CA 1
ATOM 1592 C C . GLU A 1 205 ? 0.830 -11.050 -5.059 1.00 97.69 205 GLU A C 1
ATOM 1594 O O . GLU A 1 205 ? -0.145 -11.803 -5.094 1.00 97.69 205 GLU A O 1
ATOM 1599 N N . GLY A 1 206 ? 0.713 -9.725 -5.145 1.00 98.06 206 GLY A N 1
ATOM 1600 C CA . GLY A 1 206 ? -0.519 -8.985 -5.387 1.00 98.06 206 GLY A CA 1
ATOM 1601 C C . GLY A 1 206 ? -0.249 -7.530 -5.782 1.00 98.06 206 GLY A C 1
ATOM 1602 O O . GLY A 1 206 ? 0.896 -7.146 -6.028 1.00 98.06 206 GLY A O 1
ATOM 1603 N N . ALA A 1 207 ? -1.308 -6.715 -5.863 1.00 98.06 207 ALA A N 1
ATOM 1604 C CA . ALA A 1 207 ? -1.278 -5.377 -6.477 1.00 98.06 207 ALA A CA 1
ATOM 1605 C C . ALA A 1 207 ? -0.680 -5.417 -7.902 1.00 98.06 207 ALA A C 1
ATOM 1607 O O . ALA A 1 207 ? -0.562 -6.480 -8.493 1.00 98.06 207 ALA A O 1
ATOM 1608 N N . TYR A 1 208 ? -0.318 -4.286 -8.510 1.00 97.38 208 TYR A N 1
ATOM 1609 C CA . TYR A 1 208 ? 0.228 -4.263 -9.883 1.00 97.38 208 TYR A CA 1
ATOM 1610 C C . TYR A 1 208 ? 1.588 -3.557 -9.992 1.00 97.38 208 TYR A C 1
ATOM 1612 O O . TYR A 1 208 ? 1.899 -2.918 -11.001 1.00 97.38 208 TYR A O 1
ATOM 1620 N N . TYR A 1 209 ? 2.392 -3.650 -8.932 1.00 97.69 209 TYR A N 1
ATOM 1621 C CA . TYR A 1 209 ? 3.706 -3.018 -8.829 1.00 97.69 209 TYR A CA 1
ATOM 1622 C C . TYR A 1 209 ? 4.812 -4.055 -8.691 1.00 97.69 209 TYR A C 1
ATOM 1624 O O . TYR A 1 209 ? 4.599 -5.109 -8.105 1.00 97.69 209 TYR A O 1
ATOM 1632 N N . THR A 1 210 ? 6.004 -3.731 -9.182 1.00 96.81 210 THR A N 1
ATOM 1633 C CA . THR A 1 210 ? 7.230 -4.466 -8.859 1.00 96.81 210 THR A CA 1
ATOM 1634 C C . THR A 1 210 ? 8.310 -3.474 -8.453 1.00 96.81 210 THR A C 1
ATOM 1636 O O . THR A 1 210 ? 8.531 -2.464 -9.129 1.00 96.81 210 THR A O 1
ATOM 1639 N N . MET A 1 211 ? 8.952 -3.751 -7.320 1.00 97.50 211 MET A N 1
ATOM 1640 C CA . MET A 1 211 ? 10.173 -3.066 -6.915 1.00 97.50 211 MET A CA 1
ATOM 1641 C C . MET A 1 211 ? 11.345 -3.733 -7.625 1.00 97.50 211 MET A C 1
ATOM 1643 O O . MET A 1 211 ? 11.484 -4.955 -7.605 1.00 97.50 211 MET A O 1
ATOM 1647 N N . THR A 1 212 ? 12.171 -2.928 -8.280 1.00 97.62 212 THR A N 1
ATOM 1648 C CA . THR A 1 212 ? 13.241 -3.390 -9.160 1.00 97.62 212 THR A CA 1
ATOM 1649 C C . THR A 1 212 ? 14.553 -2.755 -8.741 1.00 97.62 212 THR A C 1
ATOM 1651 O O . THR A 1 212 ? 14.676 -1.530 -8.735 1.00 97.62 212 THR A O 1
ATOM 1654 N N . ASN A 1 213 ? 15.533 -3.583 -8.391 1.00 97.25 213 ASN A N 1
ATOM 1655 C CA . ASN A 1 213 ? 16.888 -3.135 -8.129 1.00 97.25 213 ASN A CA 1
ATOM 1656 C C . ASN A 1 213 ? 17.584 -2.807 -9.460 1.00 97.25 213 ASN A C 1
ATOM 1658 O O . ASN A 1 213 ? 17.549 -3.576 -10.423 1.00 97.25 213 ASN A O 1
ATOM 1662 N N . VAL A 1 214 ? 18.184 -1.622 -9.510 1.00 97.88 214 VAL A N 1
ATOM 1663 C CA . VAL A 1 214 ? 18.862 -1.056 -10.679 1.00 97.88 214 VAL A CA 1
ATOM 1664 C C . VAL A 1 214 ? 20.301 -0.662 -10.376 1.00 97.88 214 VAL A C 1
ATOM 1666 O O . VAL A 1 214 ? 20.914 0.035 -11.178 1.00 97.88 214 VAL A O 1
ATOM 1669 N N . ALA A 1 215 ? 20.868 -1.091 -9.246 1.00 97.50 215 ALA A N 1
ATOM 1670 C CA . ALA A 1 215 ? 22.190 -0.666 -8.792 1.00 97.50 215 ALA A CA 1
ATOM 1671 C C . ALA A 1 215 ? 23.278 -0.849 -9.863 1.00 97.50 215 ALA A C 1
ATOM 1673 O O . ALA A 1 215 ? 24.046 0.075 -10.135 1.00 97.50 215 ALA A O 1
ATOM 1674 N N . GLU A 1 216 ? 23.322 -2.021 -10.499 1.00 97.00 216 GLU A N 1
ATOM 1675 C CA . GLU A 1 216 ? 24.313 -2.336 -11.533 1.00 97.00 216 GLU A CA 1
ATOM 1676 C C . GLU A 1 216 ? 24.096 -1.498 -12.803 1.00 97.00 216 GLU A C 1
ATOM 1678 O O . GLU A 1 216 ? 25.039 -0.889 -13.309 1.00 97.00 216 GLU A O 1
ATOM 1683 N N . LEU A 1 217 ? 22.848 -1.374 -13.274 1.00 97.44 217 LEU A N 1
ATOM 1684 C CA . LEU A 1 217 ? 22.508 -0.547 -14.439 1.00 97.44 217 LEU A CA 1
ATOM 1685 C C . LEU A 1 217 ? 22.807 0.937 -14.196 1.00 97.44 217 LEU A C 1
ATOM 1687 O O . LEU A 1 217 ? 23.375 1.609 -15.056 1.00 97.44 217 LEU A O 1
ATOM 1691 N N . ARG A 1 218 ? 22.446 1.448 -13.018 1.00 97.75 218 ARG A N 1
ATOM 1692 C CA . ARG A 1 218 ? 22.659 2.834 -12.605 1.00 97.75 218 ARG A CA 1
ATOM 1693 C C . ARG A 1 218 ? 24.145 3.169 -12.541 1.00 97.75 218 ARG A C 1
ATOM 1695 O O . ARG A 1 218 ? 24.569 4.159 -13.138 1.00 97.75 218 ARG A O 1
ATOM 1702 N N . ARG A 1 219 ? 24.949 2.335 -11.869 1.00 97.62 219 ARG A N 1
ATOM 1703 C CA . ARG A 1 219 ? 26.408 2.528 -11.788 1.00 97.62 219 ARG A CA 1
ATOM 1704 C C . ARG A 1 219 ? 27.077 2.385 -13.152 1.00 97.62 219 ARG A C 1
ATOM 1706 O O . ARG A 1 219 ? 27.944 3.192 -13.469 1.00 97.62 219 ARG A O 1
ATOM 1713 N N . GLY A 1 220 ? 26.646 1.427 -13.976 1.00 97.31 220 GLY A N 1
ATOM 1714 C CA . GLY A 1 220 ? 27.152 1.243 -15.340 1.00 97.31 220 GLY A CA 1
ATOM 1715 C C . GLY A 1 220 ? 26.912 2.449 -16.257 1.00 97.31 220 GLY A C 1
ATOM 1716 O O . GLY A 1 220 ? 27.674 2.664 -17.195 1.00 97.31 220 GLY A O 1
ATOM 1717 N N . ARG A 1 221 ? 25.897 3.268 -15.957 1.00 96.50 221 ARG A N 1
ATOM 1718 C CA . ARG A 1 221 ? 25.596 4.532 -16.651 1.00 96.50 221 ARG A CA 1
ATOM 1719 C C . ARG A 1 221 ? 26.211 5.767 -15.983 1.00 96.50 221 ARG A C 1
ATOM 1721 O O . ARG A 1 221 ? 26.027 6.870 -16.483 1.00 96.50 221 ARG A O 1
ATOM 1728 N N . GLY A 1 222 ? 26.921 5.602 -14.865 1.00 97.50 222 GLY A N 1
ATOM 1729 C CA . GLY A 1 222 ? 27.503 6.717 -14.113 1.00 97.50 222 GLY A CA 1
ATOM 1730 C C . GLY A 1 222 ? 26.463 7.663 -13.504 1.00 97.50 222 GLY A C 1
ATOM 1731 O O . GLY A 1 222 ? 26.739 8.849 -13.369 1.00 97.50 222 GLY A O 1
ATOM 1732 N N . LEU A 1 223 ? 25.269 7.162 -13.173 1.00 98.00 223 LEU A N 1
ATOM 1733 C CA . LEU A 1 223 ? 24.175 7.960 -12.609 1.00 98.00 223 LEU A CA 1
ATOM 1734 C C . LEU A 1 223 ? 24.212 7.921 -11.076 1.00 98.00 223 LEU A C 1
ATOM 1736 O O . LEU A 1 223 ? 24.484 6.873 -10.492 1.00 98.00 223 LEU A O 1
ATOM 1740 N N . ASP A 1 224 ? 23.912 9.037 -10.413 1.00 97.06 224 ASP A N 1
ATOM 1741 C CA . ASP A 1 224 ? 24.126 9.192 -8.964 1.00 97.06 224 ASP A CA 1
ATOM 1742 C C . ASP A 1 224 ? 23.111 8.429 -8.090 1.00 97.06 224 ASP A C 1
ATOM 1744 O O . ASP A 1 224 ? 23.479 7.827 -7.067 1.00 97.06 224 ASP A O 1
ATOM 1748 N N . ASP A 1 225 ? 21.845 8.414 -8.510 1.00 98.25 225 ASP A N 1
ATOM 1749 C CA . ASP A 1 225 ? 20.712 7.856 -7.770 1.00 98.25 225 ASP A CA 1
ATOM 1750 C C . ASP A 1 225 ? 19.587 7.334 -8.692 1.00 98.25 225 ASP A C 1
ATOM 1752 O O . ASP A 1 225 ? 19.689 7.326 -9.924 1.00 98.25 225 ASP A O 1
ATOM 1756 N N . ASP A 1 226 ? 18.530 6.822 -8.070 1.00 98.25 226 ASP A N 1
ATOM 1757 C CA . ASP A 1 226 ? 17.321 6.289 -8.695 1.00 98.25 226 ASP A CA 1
ATOM 1758 C C . ASP A 1 226 ? 16.522 7.354 -9.456 1.00 98.25 226 ASP A C 1
ATOM 1760 O O . ASP A 1 226 ? 15.873 7.037 -10.454 1.00 98.25 226 ASP A O 1
ATOM 1764 N N . THR A 1 227 ? 16.590 8.619 -9.033 1.00 98.44 227 THR A N 1
ATOM 1765 C CA . THR A 1 227 ? 15.937 9.735 -9.728 1.00 98.44 227 THR A CA 1
ATOM 1766 C C . THR A 1 227 ? 16.632 10.023 -11.053 1.00 98.44 227 THR A C 1
ATOM 1768 O O . THR A 1 227 ? 15.971 10.058 -12.093 1.00 98.44 227 THR A O 1
ATOM 1771 N N . ALA A 1 228 ? 17.961 10.152 -11.044 1.00 98.44 228 ALA A N 1
ATOM 1772 C CA . ALA A 1 228 ? 18.763 10.291 -12.256 1.00 98.44 228 ALA A CA 1
ATOM 1773 C C . ALA A 1 228 ? 18.558 9.094 -13.197 1.00 98.44 228 ALA A C 1
ATOM 1775 O O . ALA A 1 228 ? 18.408 9.277 -14.405 1.00 98.44 228 ALA A O 1
ATOM 1776 N N . PHE A 1 229 ? 18.465 7.880 -12.641 1.00 98.62 229 PHE A N 1
ATOM 1777 C CA . PHE A 1 229 ? 18.133 6.677 -13.403 1.00 98.62 229 PHE A CA 1
ATOM 1778 C C . PHE A 1 229 ? 16.747 6.741 -14.057 1.00 98.62 229 PHE A C 1
ATOM 1780 O O . PHE A 1 229 ? 16.621 6.436 -15.240 1.00 98.62 229 PHE A O 1
ATOM 1787 N N . CYS A 1 230 ? 15.705 7.164 -13.335 1.00 98.50 230 CYS A N 1
ATOM 1788 C CA . CYS A 1 230 ? 14.360 7.294 -13.904 1.00 98.50 230 CYS A CA 1
ATOM 1789 C C . CYS A 1 230 ? 14.297 8.359 -15.009 1.00 98.50 230 CYS A C 1
ATOM 1791 O O . CYS A 1 230 ? 13.632 8.145 -16.020 1.00 98.50 230 CYS A O 1
ATOM 1793 N N . VAL A 1 231 ? 14.997 9.488 -14.847 1.00 98.50 231 VAL A N 1
ATOM 1794 C CA . VAL A 1 231 ? 15.084 10.530 -15.886 1.00 98.50 231 VAL A CA 1
ATOM 1795 C C . VAL A 1 231 ? 15.793 9.997 -17.131 1.00 98.50 231 VAL A C 1
ATOM 1797 O O . VAL A 1 231 ? 15.282 10.168 -18.237 1.00 98.50 231 VAL A O 1
ATOM 1800 N N . ASP A 1 232 ? 16.923 9.306 -16.963 1.00 98.31 232 ASP A N 1
ATOM 1801 C CA . ASP A 1 232 ? 17.636 8.649 -18.065 1.00 98.31 232 ASP A CA 1
ATOM 1802 C C . ASP A 1 232 ? 16.749 7.618 -18.779 1.00 98.31 232 ASP A C 1
ATOM 1804 O O . ASP A 1 232 ? 16.671 7.607 -20.007 1.00 98.31 232 ASP A O 1
ATOM 1808 N N . LEU A 1 233 ? 16.011 6.801 -18.022 1.00 97.38 233 LEU A N 1
ATOM 1809 C CA . LEU A 1 233 ? 15.104 5.796 -18.570 1.00 97.38 233 LEU A CA 1
ATOM 1810 C C . LEU A 1 233 ? 13.962 6.419 -19.388 1.00 97.38 233 LEU A C 1
ATOM 1812 O O . LEU A 1 233 ? 13.581 5.866 -20.419 1.00 97.38 233 LEU A O 1
ATOM 1816 N N . VAL A 1 234 ? 13.453 7.586 -18.988 1.00 97.88 234 VAL A N 1
ATOM 1817 C CA . VAL A 1 234 ? 12.451 8.326 -19.770 1.00 97.88 234 VAL A CA 1
ATOM 1818 C C . VAL A 1 234 ? 13.066 8.888 -21.048 1.00 97.88 234 VAL A C 1
ATOM 1820 O O . VAL A 1 234 ? 12.527 8.666 -22.130 1.00 97.88 234 VAL A O 1
ATOM 1823 N N . VAL A 1 235 ? 14.190 9.599 -20.939 1.00 97.62 235 VAL A N 1
ATOM 1824 C CA . VAL A 1 235 ? 14.803 10.316 -22.070 1.00 97.62 235 VAL A CA 1
ATOM 1825 C C . VAL A 1 235 ? 15.370 9.351 -23.109 1.00 97.62 235 VAL A C 1
ATOM 1827 O O . VAL A 1 235 ? 15.157 9.539 -24.304 1.00 97.62 235 VAL A O 1
ATOM 1830 N N . ASN A 1 236 ? 16.071 8.312 -22.658 1.00 95.62 236 ASN A N 1
ATOM 1831 C CA . ASN A 1 236 ? 16.811 7.400 -23.527 1.00 95.62 236 ASN A CA 1
ATOM 1832 C C . ASN A 1 236 ? 16.106 6.054 -23.729 1.00 95.62 236 ASN A C 1
ATOM 1834 O O . ASN A 1 236 ? 16.357 5.378 -24.724 1.00 95.62 236 ASN A O 1
ATOM 1838 N N . GLY A 1 237 ? 15.238 5.648 -22.799 1.00 92.25 237 GLY A N 1
ATOM 1839 C CA . GLY A 1 237 ? 14.492 4.388 -22.872 1.00 92.25 237 GLY A CA 1
ATOM 1840 C C . GLY A 1 237 ? 13.016 4.539 -23.243 1.00 92.25 237 GLY A C 1
ATOM 1841 O O . GLY A 1 237 ? 12.387 3.539 -23.576 1.00 92.25 237 GLY A O 1
ATOM 1842 N N . GLY A 1 238 ? 12.442 5.747 -23.184 1.00 95.00 238 GLY A N 1
ATOM 1843 C CA . GLY A 1 238 ? 11.011 5.968 -23.416 1.00 95.00 238 GLY A CA 1
ATOM 1844 C C . GLY A 1 238 ? 10.101 5.311 -22.371 1.00 95.00 238 GLY A C 1
ATOM 1845 O O . GLY A 1 238 ? 8.911 5.131 -22.626 1.00 95.00 238 GLY A O 1
ATOM 1846 N N . VAL A 1 239 ? 10.639 4.931 -21.206 1.00 94.69 239 VAL A N 1
ATOM 1847 C CA . VAL A 1 239 ? 9.898 4.238 -20.145 1.00 94.69 239 VAL A CA 1
ATOM 1848 C C . VAL A 1 239 ? 9.928 5.072 -18.869 1.00 94.69 239 VAL A C 1
ATOM 1850 O O . VAL A 1 239 ? 10.986 5.450 -18.378 1.00 94.69 239 VAL A O 1
ATOM 1853 N N . ALA A 1 240 ? 8.751 5.336 -18.304 1.00 96.44 240 ALA A N 1
ATOM 1854 C CA . ALA A 1 240 ? 8.625 5.996 -17.012 1.00 96.44 240 ALA A CA 1
ATOM 1855 C C . ALA A 1 240 ? 8.557 4.970 -15.872 1.00 96.44 240 ALA A C 1
ATOM 1857 O O . ALA A 1 240 ? 7.816 3.988 -15.943 1.00 96.44 240 ALA A O 1
ATOM 1858 N N . ALA A 1 241 ? 9.295 5.244 -14.800 1.00 97.12 241 ALA A N 1
ATOM 1859 C CA . ALA A 1 241 ? 9.244 4.528 -13.531 1.00 97.12 241 ALA A CA 1
ATOM 1860 C C . ALA A 1 241 ? 9.160 5.535 -12.377 1.00 97.12 241 ALA A C 1
ATOM 1862 O O . ALA A 1 241 ? 9.314 6.740 -12.587 1.00 97.12 241 ALA A O 1
ATOM 1863 N N . VAL A 1 242 ? 8.910 5.048 -11.161 1.00 97.94 242 VAL A N 1
ATOM 1864 C CA . VAL A 1 242 ? 8.950 5.890 -9.958 1.00 97.94 242 VAL A CA 1
ATOM 1865 C C . VAL A 1 242 ? 10.239 5.613 -9.178 1.00 97.94 242 VAL A C 1
ATOM 1867 O O . VAL A 1 242 ? 10.505 4.440 -8.902 1.00 97.94 242 VAL A O 1
ATOM 1870 N N . PRO A 1 243 ? 11.018 6.643 -8.797 1.00 98.19 243 PRO A N 1
ATOM 1871 C CA . PRO A 1 243 ? 12.202 6.477 -7.958 1.00 98.19 243 PRO A CA 1
ATOM 1872 C C . PRO A 1 243 ? 11.850 5.800 -6.626 1.00 98.19 243 PRO A C 1
ATOM 1874 O O . PRO A 1 243 ? 10.899 6.199 -5.947 1.00 98.19 243 PRO A O 1
ATOM 1877 N N . GLY A 1 244 ? 12.603 4.766 -6.254 1.00 96.94 244 GLY A N 1
ATOM 1878 C CA . GLY A 1 244 ? 12.408 4.009 -5.024 1.00 96.94 244 GLY A CA 1
ATOM 1879 C C . GLY A 1 244 ? 12.485 4.886 -3.781 1.00 96.94 244 GLY A C 1
ATOM 1880 O O . GLY A 1 244 ? 11.682 4.703 -2.875 1.00 96.94 244 GLY A O 1
ATOM 1881 N N . SER A 1 245 ? 13.373 5.879 -3.771 1.00 96.69 245 SER A N 1
ATOM 1882 C CA . SER A 1 245 ? 13.578 6.875 -2.709 1.00 96.69 245 SER A CA 1
ATOM 1883 C C . SER A 1 245 ? 12.302 7.570 -2.226 1.00 96.69 245 SER A C 1
ATOM 1885 O O . SER A 1 245 ? 12.267 8.009 -1.081 1.00 96.69 245 SER A O 1
ATOM 1887 N N . SER A 1 246 ? 11.243 7.622 -3.042 1.00 95.25 246 SER A N 1
ATOM 1888 C CA . SER A 1 246 ? 9.939 8.185 -2.651 1.00 95.25 246 SER A CA 1
ATOM 1889 C C . SER A 1 246 ? 9.153 7.307 -1.668 1.00 95.25 246 SER A C 1
ATOM 1891 O O . SER A 1 246 ? 8.230 7.793 -1.022 1.00 95.25 246 SER A O 1
ATOM 1893 N N . PHE A 1 247 ? 9.503 6.024 -1.556 1.00 96.94 247 PHE A N 1
ATOM 1894 C CA . PHE A 1 247 ? 8.824 5.049 -0.695 1.00 96.94 247 PHE A CA 1
ATOM 1895 C C . PHE A 1 247 ? 9.598 4.727 0.587 1.00 96.94 247 PHE A C 1
ATOM 1897 O O . PHE A 1 247 ? 9.156 3.886 1.368 1.00 96.94 247 PHE A O 1
ATOM 1904 N N . PHE A 1 248 ? 10.759 5.354 0.794 1.00 96.31 248 PHE A N 1
ATOM 1905 C CA . PHE A 1 248 ? 11.588 5.174 1.983 1.00 96.31 248 PHE A CA 1
ATOM 1906 C C . PHE A 1 248 ? 11.622 6.462 2.792 1.00 96.31 248 PHE A C 1
ATOM 1908 O O . PHE A 1 248 ? 11.580 7.567 2.257 1.00 96.31 248 PHE A O 1
ATOM 1915 N N . ALA A 1 249 ? 11.762 6.311 4.101 1.00 94.06 249 ALA A N 1
ATOM 1916 C CA . ALA A 1 249 ? 11.949 7.421 5.016 1.00 94.06 249 ALA A CA 1
ATOM 1917 C C . ALA A 1 249 ? 13.219 8.218 4.727 1.00 94.06 249 ALA A C 1
ATOM 1919 O O . ALA A 1 249 ? 13.247 9.443 4.825 1.00 94.06 249 ALA A O 1
ATOM 1920 N N . GLU A 1 250 ? 14.279 7.495 4.381 1.00 93.81 250 GLU A N 1
ATOM 1921 C CA . GLU A 1 250 ? 15.575 8.044 4.034 1.00 93.81 250 GLU A CA 1
ATOM 1922 C C . GLU A 1 250 ? 15.832 7.735 2.560 1.00 93.81 250 GLU A C 1
ATOM 1924 O O . GLU A 1 250 ? 16.002 6.575 2.190 1.00 93.81 250 GLU A O 1
ATOM 1929 N N . ALA A 1 251 ? 15.919 8.766 1.715 1.00 93.38 251 ALA A N 1
ATOM 1930 C CA . ALA A 1 251 ? 16.075 8.605 0.264 1.00 93.38 251 ALA A CA 1
ATOM 1931 C C . ALA A 1 251 ? 17.237 7.669 -0.131 1.00 93.38 251 ALA A C 1
ATOM 1933 O O . ALA A 1 251 ? 17.145 6.924 -1.106 1.00 93.38 251 ALA A O 1
ATOM 1934 N N . ARG A 1 252 ? 18.317 7.652 0.667 1.00 94.88 252 ARG A N 1
ATOM 1935 C CA . ARG A 1 252 ? 19.477 6.770 0.459 1.00 94.88 252 ARG A CA 1
ATOM 1936 C C . ARG A 1 252 ? 19.139 5.276 0.485 1.00 94.88 252 ARG A C 1
ATOM 1938 O O . ARG A 1 252 ? 19.867 4.513 -0.138 1.00 94.88 252 ARG A O 1
ATOM 1945 N N . ASP A 1 253 ? 18.075 4.867 1.176 1.00 94.44 253 ASP A N 1
ATOM 1946 C CA . ASP A 1 253 ? 17.685 3.459 1.311 1.00 94.44 253 ASP A CA 1
ATOM 1947 C C . ASP A 1 253 ? 16.929 2.964 0.060 1.00 94.44 253 ASP A C 1
ATOM 1949 O O . ASP A 1 253 ? 16.948 1.774 -0.244 1.00 94.44 253 ASP A O 1
ATOM 1953 N N . GLY A 1 254 ? 16.350 3.884 -0.723 1.00 95.50 254 GLY A N 1
ATOM 1954 C CA . GLY A 1 254 ? 15.706 3.605 -2.011 1.00 95.50 254 GLY A CA 1
ATOM 1955 C C . GLY A 1 254 ? 16.558 3.924 -3.245 1.00 95.50 254 GLY A C 1
ATOM 1956 O O . GLY A 1 254 ? 16.106 3.684 -4.359 1.00 95.50 254 GLY A O 1
ATOM 1957 N N . ARG A 1 255 ? 17.789 4.429 -3.075 1.00 97.25 255 ARG A N 1
ATOM 1958 C CA . ARG A 1 255 ? 18.634 4.999 -4.152 1.00 97.25 255 ARG A CA 1
ATOM 1959 C C . ARG A 1 255 ? 18.979 4.065 -5.316 1.00 97.25 255 ARG A C 1
ATOM 1961 O O . ARG A 1 255 ? 19.488 4.512 -6.338 1.00 97.25 255 ARG A O 1
ATOM 1968 N N . ASP A 1 256 ? 18.839 2.765 -5.095 1.00 97.50 256 ASP A N 1
ATOM 1969 C CA . ASP A 1 256 ? 19.188 1.697 -6.033 1.00 97.50 256 ASP A CA 1
ATOM 1970 C C . ASP A 1 256 ? 17.941 0.938 -6.504 1.00 97.50 256 ASP A C 1
ATOM 1972 O O . ASP A 1 256 ? 18.053 -0.112 -7.129 1.00 97.50 256 ASP A O 1
ATOM 1976 N N . ILE A 1 257 ? 16.749 1.447 -6.193 1.00 97.50 257 ILE A N 1
ATOM 1977 C CA . ILE A 1 257 ? 15.478 0.781 -6.448 1.00 97.50 257 ILE A CA 1
ATOM 1978 C C . ILE A 1 257 ? 14.584 1.724 -7.249 1.00 97.50 257 ILE A C 1
ATOM 1980 O O . ILE A 1 257 ? 14.564 2.926 -7.011 1.00 97.50 257 ILE A O 1
ATOM 1984 N N . ILE A 1 258 ? 13.814 1.179 -8.183 1.00 98.19 258 ILE A N 1
ATOM 1985 C CA . ILE A 1 258 ? 12.702 1.869 -8.843 1.00 98.19 258 ILE A CA 1
ATOM 1986 C C . ILE A 1 258 ? 11.440 1.017 -8.729 1.00 98.19 258 ILE A C 1
ATOM 1988 O O . ILE A 1 258 ? 11.516 -0.201 -8.568 1.00 98.19 258 ILE A O 1
ATOM 1992 N N . ARG A 1 259 ? 10.268 1.642 -8.836 1.00 98.06 259 ARG A N 1
ATOM 1993 C CA . ARG A 1 259 ? 8.983 0.946 -8.914 1.00 98.06 259 ARG A CA 1
ATOM 1994 C C . ARG A 1 259 ? 8.421 1.052 -10.323 1.00 98.06 259 ARG A C 1
ATOM 1996 O O . ARG A 1 259 ? 8.087 2.150 -10.778 1.00 98.06 259 ARG A O 1
ATOM 2003 N N . PHE A 1 260 ? 8.225 -0.092 -10.966 1.00 97.81 260 PHE A N 1
ATOM 2004 C CA . PHE A 1 260 ? 7.379 -0.185 -12.150 1.00 97.81 260 PHE A CA 1
ATOM 2005 C C . PHE A 1 260 ? 5.937 -0.508 -11.764 1.00 97.81 260 PHE A C 1
ATOM 2007 O O . PHE A 1 260 ? 5.669 -1.136 -10.738 1.00 97.81 260 PHE A O 1
ATOM 2014 N N . ALA A 1 261 ? 5.003 -0.088 -12.612 1.00 96.75 261 ALA A N 1
ATOM 2015 C CA . ALA A 1 261 ? 3.607 -0.484 -12.540 1.00 96.75 261 ALA A CA 1
ATOM 2016 C C . ALA A 1 261 ? 3.210 -1.119 -13.876 1.00 96.75 261 ALA A C 1
ATOM 2018 O O . ALA A 1 261 ? 3.554 -0.588 -14.930 1.00 96.75 261 ALA A O 1
ATOM 2019 N N . PHE A 1 262 ? 2.449 -2.210 -13.835 1.00 94.88 262 PHE A N 1
ATOM 2020 C CA . PHE A 1 262 ? 1.945 -2.904 -15.027 1.00 94.88 262 PHE A CA 1
ATOM 2021 C C . PHE A 1 262 ? 0.399 -2.935 -15.159 1.00 94.88 262 PHE A C 1
ATOM 2023 O O . PHE A 1 262 ? -0.145 -3.924 -15.651 1.00 94.88 262 PHE A O 1
ATOM 2030 N N . PRO A 1 263 ? -0.368 -1.887 -14.766 1.00 89.38 263 PRO A N 1
ATOM 2031 C CA . PRO A 1 263 ? -1.820 -1.866 -14.960 1.00 89.38 263 PRO A CA 1
ATOM 2032 C C . PRO A 1 263 ? -2.249 -1.497 -16.385 1.00 89.38 263 PRO A C 1
ATOM 2034 O O . PRO A 1 263 ? -3.441 -1.468 -16.679 1.00 89.38 263 PRO A O 1
ATOM 2037 N N . THR A 1 264 ? -1.305 -1.168 -17.264 1.00 76.62 264 THR A N 1
ATOM 2038 C CA . THR A 1 264 ? -1.589 -0.785 -18.645 1.00 76.62 264 THR A CA 1
ATOM 2039 C C . THR A 1 264 ? -1.823 -2.016 -19.516 1.00 76.62 264 THR A C 1
ATOM 2041 O O . THR A 1 264 ? -1.283 -3.097 -19.278 1.00 76.62 264 THR A O 1
ATOM 2044 N N . CYS A 1 265 ? -2.654 -1.868 -20.550 1.00 54.88 265 CYS A N 1
ATOM 2045 C CA . CYS A 1 265 ? -2.802 -2.897 -21.572 1.00 54.88 265 CYS A CA 1
ATOM 2046 C C . CYS A 1 265 ? -1.461 -3.087 -22.281 1.00 54.88 265 CYS A C 1
ATOM 2048 O O . CYS A 1 265 ? -1.043 -2.234 -23.063 1.00 54.88 265 CYS A O 1
ATOM 2050 N N . VAL A 1 266 ? -0.794 -4.209 -22.023 1.00 51.84 266 VAL A N 1
ATOM 2051 C CA . VAL A 1 266 ? 0.348 -4.618 -22.830 1.00 51.84 266 VAL A CA 1
ATOM 2052 C C . VAL A 1 266 ? -0.224 -5.239 -24.097 1.00 51.84 266 VAL A C 1
ATOM 2054 O O . VAL A 1 266 ? -0.753 -6.348 -24.085 1.00 51.84 266 VAL A O 1
ATOM 2057 N N . TRP A 1 267 ? -0.213 -4.474 -25.185 1.00 45.75 267 TRP A N 1
ATOM 2058 C CA . TRP A 1 267 ? -0.636 -4.979 -26.484 1.00 45.75 267 TRP A CA 1
ATOM 2059 C C . TRP A 1 267 ? 0.434 -5.967 -26.965 1.00 45.75 267 TRP A C 1
ATOM 2061 O O . TRP A 1 267 ? 1.606 -5.578 -27.013 1.00 45.75 267 TRP A O 1
ATOM 2071 N N . PRO A 1 268 ? 0.096 -7.224 -27.310 1.00 50.06 268 PRO A N 1
ATOM 2072 C CA . PRO A 1 268 ? 1.090 -8.128 -27.864 1.00 50.06 268 PRO A CA 1
ATOM 2073 C C . PRO A 1 268 ? 1.705 -7.488 -29.112 1.00 50.06 268 PRO A C 1
ATOM 2075 O O . PRO A 1 268 ? 1.019 -6.803 -29.873 1.00 50.06 268 PRO A O 1
ATOM 2078 N N . ALA A 1 269 ? 3.004 -7.701 -29.334 1.00 49.78 269 ALA A N 1
ATOM 2079 C CA . ALA A 1 269 ? 3.721 -7.112 -30.469 1.00 49.78 2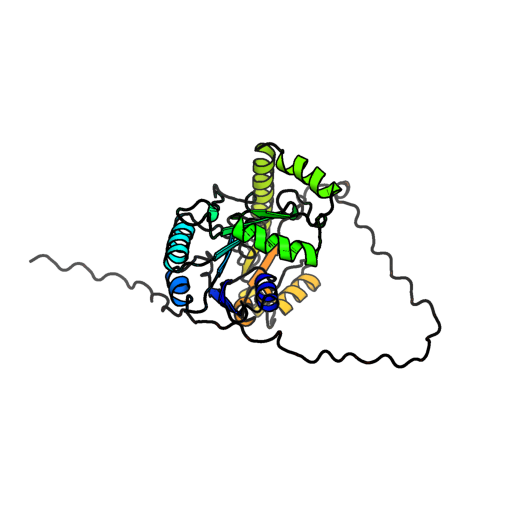69 ALA A CA 1
ATOM 2080 C C . ALA A 1 269 ? 3.077 -7.450 -31.833 1.00 49.78 269 ALA A C 1
ATOM 2082 O O . ALA A 1 269 ? 3.260 -6.718 -32.801 1.00 49.78 269 ALA A O 1
ATOM 2083 N N . SER A 1 270 ? 2.293 -8.533 -31.896 1.00 43.22 270 SER A N 1
ATOM 2084 C CA . SER A 1 270 ? 1.523 -8.976 -33.062 1.00 43.22 270 SER A CA 1
ATOM 2085 C C . SER A 1 270 ? 0.238 -8.188 -33.324 1.00 43.22 270 SER A C 1
ATOM 2087 O O . SER A 1 270 ? -0.370 -8.359 -34.380 1.00 43.22 270 SER A O 1
ATOM 2089 N N . ALA A 1 271 ? -0.224 -7.366 -32.384 1.00 47.91 271 ALA A N 1
ATOM 2090 C CA . ALA A 1 271 ? -1.545 -6.786 -32.482 1.00 47.91 271 ALA A CA 1
ATOM 2091 C C . ALA A 1 271 ? -1.525 -5.419 -33.194 1.00 47.91 271 ALA A C 1
ATOM 2093 O O . ALA A 1 271 ? -0.683 -4.549 -32.959 1.00 47.91 271 ALA A O 1
ATOM 2094 N N . SER A 1 272 ? -2.440 -5.300 -34.161 1.00 40.62 272 SER A N 1
ATOM 2095 C CA . SER A 1 272 ? -2.408 -4.311 -35.242 1.00 40.62 272 SER A CA 1
ATOM 2096 C C . SER A 1 272 ? -2.414 -2.862 -34.727 1.00 40.62 272 SER A C 1
ATOM 2098 O O . SER A 1 272 ? -3.184 -2.559 -33.810 1.00 40.62 272 SER A O 1
ATOM 2100 N N . PRO A 1 273 ? -1.662 -1.927 -35.346 1.00 50.88 273 PRO A N 1
ATOM 2101 C CA . PRO A 1 273 ? -1.711 -0.497 -35.018 1.00 50.88 273 PRO A CA 1
ATOM 2102 C C . PRO A 1 273 ? -3.133 0.086 -34.995 1.00 50.88 273 PRO A C 1
ATOM 2104 O O . PRO A 1 273 ? -3.409 0.988 -34.214 1.00 50.88 273 PRO A O 1
ATOM 2107 N N . ALA A 1 274 ? -4.057 -0.479 -35.783 1.00 49.97 274 ALA A N 1
ATOM 2108 C CA . ALA A 1 274 ? -5.466 -0.077 -35.848 1.00 49.97 274 ALA A CA 1
ATOM 2109 C C . ALA A 1 274 ? -6.278 -0.358 -34.566 1.00 49.97 274 ALA A C 1
ATOM 2111 O O . ALA A 1 274 ? -7.402 0.116 -34.437 1.00 49.97 274 ALA A O 1
ATOM 2112 N N . THR A 1 275 ? -5.730 -1.141 -33.635 1.00 42.88 275 THR A N 1
ATOM 2113 C CA . THR A 1 275 ? -6.369 -1.465 -32.348 1.00 42.88 275 THR A CA 1
ATOM 2114 C C . THR A 1 275 ? -5.787 -0.687 -31.167 1.00 42.88 275 THR A C 1
ATOM 2116 O O . THR A 1 275 ? -6.307 -0.771 -30.056 1.00 42.88 275 THR A O 1
ATOM 2119 N N . ARG A 1 276 ? -4.746 0.123 -31.401 1.00 47.75 276 ARG A N 1
ATOM 2120 C CA . ARG A 1 276 ? -4.248 1.084 -30.413 1.00 47.75 276 ARG A CA 1
ATOM 2121 C C . ARG A 1 276 ? -5.175 2.307 -30.410 1.00 47.75 276 ARG A C 1
ATOM 2123 O O . ARG A 1 276 ? -5.560 2.755 -31.493 1.00 47.75 276 ARG A O 1
ATOM 2130 N N . PRO A 1 277 ? -5.542 2.874 -29.245 1.00 43.97 277 PRO A N 1
ATOM 2131 C CA . PRO A 1 277 ? -6.189 4.180 -29.209 1.00 43.97 277 PRO A CA 1
ATOM 2132 C C . PRO A 1 277 ? -5.327 5.159 -30.005 1.00 43.97 277 PRO A C 1
ATOM 2134 O O . PRO A 1 277 ? -4.116 5.196 -29.798 1.00 43.97 277 PRO A O 1
ATOM 2137 N N . ALA A 1 278 ? -5.928 5.904 -30.935 1.00 41.44 278 ALA A N 1
ATOM 2138 C CA . ALA A 1 278 ? -5.196 6.890 -31.716 1.00 41.44 278 ALA A CA 1
ATOM 2139 C C . ALA A 1 278 ? -4.449 7.823 -30.755 1.00 41.44 278 ALA A C 1
ATOM 2141 O O . ALA A 1 278 ? -5.083 8.507 -29.945 1.00 41.44 278 ALA A O 1
ATOM 2142 N N . GLU A 1 279 ? -3.116 7.834 -30.828 1.00 43.75 279 GLU A N 1
ATOM 2143 C CA . GLU A 1 279 ? -2.317 8.883 -30.209 1.00 43.75 279 GLU A CA 1
ATOM 2144 C C . GLU A 1 279 ? -2.848 10.199 -30.772 1.00 43.75 279 GLU A C 1
ATOM 2146 O O . GLU A 1 279 ? -2.690 10.496 -31.958 1.00 43.75 279 GLU A O 1
ATOM 2151 N N . ARG A 1 280 ? -3.579 10.963 -29.953 1.00 36.19 280 ARG A N 1
ATOM 2152 C CA . ARG A 1 280 ? -3.920 12.326 -30.340 1.00 36.19 280 ARG A CA 1
ATOM 2153 C C . ARG A 1 280 ? -2.588 13.060 -30.430 1.00 36.19 280 ARG A C 1
ATOM 2155 O O . ARG A 1 280 ? -1.902 13.120 -29.407 1.00 36.19 280 ARG A O 1
ATOM 2162 N N . PRO A 1 281 ? -2.206 13.606 -31.596 1.00 36.75 281 PRO A N 1
ATOM 2163 C CA . PRO A 1 281 ? -1.039 14.462 -31.648 1.00 36.75 281 PRO A CA 1
ATOM 2164 C C . PRO A 1 281 ? -1.244 15.576 -30.623 1.00 36.75 281 PRO A C 1
ATOM 2166 O O . PRO A 1 281 ? -2.311 16.195 -30.566 1.00 36.75 281 PRO A O 1
ATOM 2169 N N . VAL A 1 282 ? -0.240 15.781 -29.773 1.00 42.00 282 VAL A N 1
ATOM 2170 C CA . VAL A 1 282 ? -0.193 16.943 -28.893 1.00 42.00 282 VAL A CA 1
ATOM 2171 C C . VAL A 1 282 ? -0.152 18.152 -29.817 1.00 42.00 282 VAL A C 1
ATOM 2173 O O . VAL A 1 282 ? 0.845 18.385 -30.499 1.00 42.00 282 VAL A O 1
ATOM 2176 N N . SER A 1 283 ? -1.270 18.870 -29.920 1.00 37.16 283 SER A N 1
ATOM 2177 C CA . SER A 1 283 ? -1.309 20.124 -30.663 1.00 37.16 283 SER A CA 1
ATOM 2178 C C . SER A 1 283 ? -0.229 21.048 -30.093 1.00 37.16 283 SER A C 1
ATOM 2180 O O . SER A 1 283 ? -0.141 21.157 -28.867 1.00 37.16 283 SER A O 1
ATOM 2182 N N . PRO A 1 284 ? 0.588 21.711 -30.931 1.00 40.81 284 PRO A N 1
ATOM 2183 C CA . PRO A 1 284 ? 1.550 22.681 -30.431 1.00 40.81 284 PRO A CA 1
ATOM 2184 C C . PRO A 1 284 ? 0.806 23.753 -29.630 1.00 40.81 284 PRO A C 1
ATOM 2186 O O . PRO A 1 284 ? -0.275 24.194 -30.035 1.00 40.81 284 PRO A O 1
ATOM 2189 N N . GLU A 1 285 ? 1.365 24.138 -28.480 1.00 42.47 285 GLU A N 1
ATOM 2190 C CA . GLU A 1 285 ? 0.799 25.212 -27.668 1.00 42.47 285 GLU A CA 1
ATOM 2191 C C . GLU A 1 285 ? 0.584 26.466 -28.532 1.00 42.47 285 GLU A C 1
ATOM 2193 O O . GLU A 1 285 ? 1.451 26.811 -29.347 1.00 42.47 285 GLU A O 1
ATOM 2198 N N . PRO A 1 286 ? -0.545 27.180 -28.378 1.00 41.16 286 PRO A N 1
ATOM 2199 C CA . PRO A 1 286 ? -0.687 28.473 -29.014 1.00 41.16 286 PRO A CA 1
ATOM 2200 C C . PRO A 1 286 ? 0.390 29.402 -28.448 1.00 41.16 286 PRO A C 1
ATOM 2202 O O . PRO A 1 286 ? 0.481 29.587 -27.234 1.00 41.16 286 PRO A O 1
ATOM 2205 N N . GLY A 1 287 ? 1.200 29.987 -29.334 1.00 44.22 287 GLY A N 1
ATOM 2206 C CA . GLY A 1 287 ? 2.221 30.964 -28.961 1.00 44.22 287 GLY A CA 1
ATOM 2207 C C . GLY A 1 287 ? 1.651 32.113 -28.114 1.00 44.22 287 GLY A C 1
ATOM 2208 O O . GLY A 1 287 ? 0.445 32.383 -28.151 1.00 44.22 287 GLY A O 1
ATOM 2209 N N . PRO A 1 288 ? 2.497 32.808 -27.336 1.00 39.84 288 PRO A N 1
ATOM 2210 C CA . PRO A 1 288 ? 2.043 33.734 -26.307 1.00 39.84 288 PRO A CA 1
ATOM 2211 C C . PRO A 1 288 ? 1.208 34.869 -26.913 1.00 39.84 288 PRO A C 1
ATOM 2213 O O . PRO A 1 288 ? 1.724 35.742 -27.610 1.00 39.84 288 PRO A O 1
ATOM 2216 N N . SER A 1 289 ? -0.099 34.880 -26.629 1.00 42.31 289 SER A N 1
ATOM 2217 C CA . SER A 1 289 ? -0.958 36.011 -26.978 1.00 42.31 289 SER A CA 1
ATOM 2218 C C . SER A 1 289 ? -0.599 37.197 -26.082 1.00 42.31 289 SER A C 1
ATOM 2220 O O . SER A 1 289 ? -0.684 37.093 -24.854 1.00 42.31 289 SER A O 1
ATOM 2222 N N . ALA A 1 290 ? -0.223 38.324 -26.683 1.00 41.72 290 ALA A N 1
ATOM 2223 C CA . ALA A 1 290 ? 0.063 39.565 -25.977 1.00 41.72 290 ALA A CA 1
ATOM 2224 C C . ALA A 1 290 ? -1.198 40.090 -25.268 1.00 41.72 290 ALA A C 1
ATOM 2226 O O . ALA A 1 290 ? -2.055 40.727 -25.878 1.00 41.72 290 ALA A O 1
ATOM 2227 N N . ARG A 1 291 ? -1.313 39.838 -23.960 1.00 36.62 291 ARG A N 1
ATOM 2228 C CA . ARG A 1 291 ? -2.195 40.605 -23.072 1.00 36.62 291 ARG A CA 1
ATOM 2229 C C . ARG A 1 291 ? -1.355 41.653 -22.333 1.00 36.62 291 ARG A C 1
ATOM 2231 O O . ARG A 1 291 ? -0.280 41.306 -21.842 1.00 36.62 291 ARG A O 1
ATOM 2238 N N . PRO A 1 292 ? -1.804 42.915 -22.236 1.00 34.69 292 PRO A N 1
ATOM 2239 C CA . PRO A 1 292 ? -1.066 43.942 -21.512 1.00 34.69 292 PRO A CA 1
ATOM 2240 C C . PRO A 1 292 ? -1.052 43.629 -20.009 1.00 34.69 292 PRO A C 1
ATOM 2242 O O . PRO A 1 292 ? -2.075 43.253 -19.434 1.00 34.69 292 PRO A O 1
ATOM 2245 N N . SER A 1 293 ? 0.117 43.761 -19.375 1.00 35.38 293 SER A N 1
ATOM 2246 C CA . SER A 1 293 ? 0.284 43.505 -17.943 1.00 35.38 293 SER A CA 1
ATOM 2247 C C . SER A 1 293 ? -0.249 44.677 -17.107 1.00 35.38 293 SER A C 1
ATOM 2249 O O . SER A 1 293 ? 0.074 45.834 -17.392 1.00 35.38 293 SER A O 1
ATOM 2251 N N . PRO A 1 294 ? -1.020 44.430 -16.033 1.00 36.88 294 PRO A N 1
ATOM 2252 C CA . PRO A 1 294 ? -1.190 45.421 -14.987 1.00 36.88 294 PRO A CA 1
ATOM 2253 C C . PRO A 1 294 ? 0.061 45.384 -14.1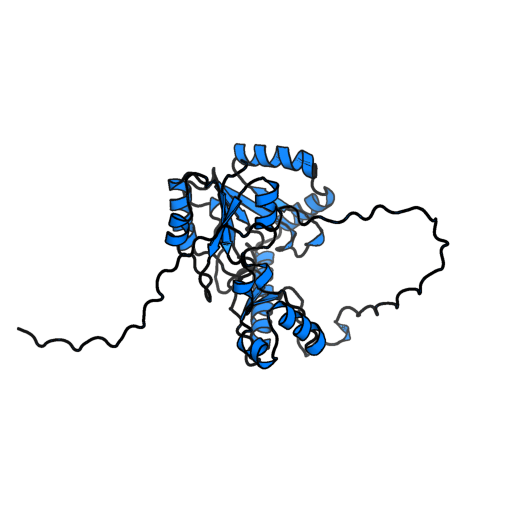05 1.00 36.88 294 PRO A C 1
ATOM 2255 O O . PRO A 1 294 ? 0.366 44.370 -13.473 1.00 36.88 294 PRO A O 1
ATOM 2258 N N . ARG A 1 295 ? 0.800 46.497 -14.066 1.00 40.50 295 ARG A N 1
ATOM 2259 C CA . ARG A 1 295 ? 1.845 46.730 -13.064 1.00 40.50 295 ARG A CA 1
ATOM 2260 C C . ARG A 1 295 ? 1.184 46.820 -11.688 1.00 40.50 295 ARG A C 1
ATOM 2262 O O . ARG A 1 295 ? 0.601 47.840 -11.343 1.00 40.50 295 ARG A O 1
ATOM 2269 N N . GLY A 1 296 ? 1.293 45.747 -10.919 1.00 33.53 296 GLY A N 1
ATOM 2270 C CA . GLY A 1 296 ? 0.999 45.696 -9.493 1.00 33.53 296 GLY A CA 1
ATOM 2271 C C . GLY A 1 296 ? 1.935 44.672 -8.868 1.00 33.53 296 GLY A C 1
ATOM 2272 O O . GLY A 1 296 ? 1.994 43.532 -9.325 1.00 33.53 296 GLY A O 1
ATOM 2273 N N . SER A 1 297 ? 2.723 45.098 -7.885 1.00 35.31 297 SER A N 1
ATOM 2274 C CA . SER A 1 297 ? 3.665 44.265 -7.137 1.00 35.31 297 SER A CA 1
ATOM 2275 C C . SER A 1 297 ? 2.959 43.028 -6.577 1.00 35.31 297 SER A C 1
ATOM 2277 O O . SER A 1 297 ? 2.157 43.135 -5.649 1.00 35.31 297 SER A O 1
ATOM 2279 N N . ARG A 1 298 ? 3.250 41.851 -7.142 1.00 30.77 298 ARG A N 1
ATOM 2280 C CA . ARG A 1 298 ? 2.881 40.571 -6.533 1.00 30.77 298 ARG A CA 1
ATOM 2281 C C . ARG A 1 298 ? 3.775 40.357 -5.308 1.00 30.77 298 ARG A C 1
ATOM 2283 O O . ARG A 1 298 ? 4.992 40.449 -5.466 1.00 30.77 298 ARG A O 1
ATOM 2290 N N . PRO A 1 299 ? 3.227 40.062 -4.121 1.00 27.83 299 PRO A N 1
ATOM 2291 C CA . PRO A 1 299 ? 4.051 39.598 -3.020 1.00 27.83 299 PRO A CA 1
ATOM 2292 C C . PRO A 1 299 ? 4.657 38.247 -3.414 1.00 27.83 299 PRO A C 1
ATOM 2294 O O . PRO A 1 299 ? 3.945 37.311 -3.782 1.00 27.83 299 PRO A O 1
ATOM 2297 N N . THR A 1 300 ? 5.982 38.157 -3.386 1.00 27.38 300 THR A N 1
ATOM 2298 C CA . THR A 1 300 ? 6.709 36.891 -3.421 1.00 27.38 300 THR A CA 1
ATOM 2299 C C . THR A 1 300 ? 6.421 36.158 -2.117 1.00 27.38 300 THR A C 1
ATOM 2301 O O . THR A 1 300 ? 6.949 36.517 -1.069 1.00 27.38 300 THR A O 1
ATOM 2304 N N . LEU A 1 301 ? 5.551 35.151 -2.171 1.00 23.94 301 LEU A N 1
ATOM 2305 C CA . LEU A 1 301 ? 5.477 34.127 -1.134 1.00 23.94 301 LEU A CA 1
ATOM 2306 C C . LEU A 1 301 ? 6.736 33.262 -1.262 1.00 23.94 301 LEU A C 1
ATOM 2308 O O . LEU A 1 301 ? 6.769 32.294 -2.021 1.00 23.94 301 LEU A O 1
ATOM 2312 N N . GLU A 1 302 ? 7.794 33.658 -0.557 1.00 22.97 302 GLU A N 1
ATOM 2313 C CA . GLU A 1 302 ? 8.866 32.739 -0.192 1.00 22.97 302 GLU A CA 1
ATOM 2314 C C . GLU A 1 302 ? 8.264 31.678 0.729 1.00 22.97 302 GLU A C 1
ATOM 2316 O O . GLU A 1 302 ? 7.876 31.958 1.864 1.00 22.97 302 GLU A O 1
ATOM 2321 N N . TRP A 1 303 ? 8.170 30.447 0.232 1.00 23.08 303 TRP A N 1
ATOM 2322 C CA . TRP A 1 303 ? 7.963 29.288 1.085 1.00 23.08 303 TRP A CA 1
ATOM 2323 C C . TRP A 1 303 ? 9.227 29.114 1.925 1.00 23.08 303 TRP A C 1
ATOM 2325 O O . TRP A 1 303 ? 10.223 28.547 1.469 1.00 23.08 303 TRP A O 1
ATOM 2335 N N . SER A 1 304 ? 9.209 29.628 3.152 1.00 25.36 304 SER A N 1
ATOM 2336 C CA . SER A 1 304 ? 10.173 29.207 4.157 1.00 25.36 304 SER A CA 1
ATOM 2337 C C . SER A 1 304 ? 10.021 27.694 4.333 1.00 25.36 304 SER A C 1
ATOM 2339 O O . SER A 1 304 ? 8.912 27.167 4.426 1.00 25.36 304 SER A O 1
ATOM 2341 N N . ARG A 1 305 ? 11.145 26.968 4.315 1.00 32.97 305 ARG A N 1
ATOM 2342 C CA . ARG A 1 305 ? 11.200 25.530 4.612 1.00 32.97 305 ARG A CA 1
ATOM 2343 C C . ARG A 1 305 ? 10.830 25.316 6.085 1.00 32.97 305 ARG A C 1
ATOM 2345 O O . ARG A 1 305 ? 11.702 25.170 6.933 1.00 32.97 305 ARG A O 1
ATOM 2352 N N . GLY A 1 306 ? 9.539 25.378 6.388 1.00 28.12 306 GLY A N 1
ATOM 2353 C CA . GLY A 1 306 ? 8.967 25.156 7.707 1.00 28.12 306 GLY A CA 1
ATOM 2354 C C . GLY A 1 306 ? 8.515 23.708 7.863 1.00 28.12 306 GLY A C 1
ATOM 2355 O O . GLY A 1 306 ? 7.573 23.273 7.215 1.00 28.12 306 GLY A O 1
ATOM 2356 N N . GLU A 1 307 ? 9.223 22.977 8.722 1.00 31.81 307 GLU A N 1
ATOM 2357 C CA . GLU A 1 307 ? 8.777 21.810 9.509 1.00 31.81 307 GLU A CA 1
ATOM 2358 C C . GLU A 1 307 ? 8.287 20.517 8.825 1.00 31.81 307 GLU A C 1
ATOM 2360 O O . GLU A 1 307 ? 8.258 19.491 9.499 1.00 31.81 307 GLU A O 1
ATOM 2365 N N . LEU A 1 308 ? 8.049 20.473 7.511 1.00 36.53 308 LEU A N 1
ATOM 2366 C CA . LEU A 1 308 ? 7.722 19.226 6.783 1.00 36.53 308 LEU A CA 1
ATOM 2367 C C . LEU A 1 308 ? 8.935 18.311 6.499 1.00 36.53 308 LEU A C 1
ATOM 2369 O O . LEU A 1 308 ? 8.798 17.274 5.861 1.00 36.53 308 LEU A O 1
ATOM 2373 N N . GLY A 1 309 ? 10.132 18.692 6.955 1.00 34.75 309 GLY A N 1
ATOM 2374 C CA . GLY A 1 309 ? 11.395 17.996 6.678 1.00 34.75 309 GLY A CA 1
ATOM 2375 C C . GLY A 1 309 ? 12.045 17.323 7.887 1.00 34.75 309 GLY A C 1
ATOM 2376 O O . GLY A 1 309 ? 13.258 17.119 7.868 1.00 34.75 309 GLY A O 1
ATOM 2377 N N . ARG A 1 310 ? 11.307 17.038 8.970 1.00 40.47 310 ARG A N 1
ATOM 2378 C CA . ARG A 1 310 ? 11.893 16.285 10.090 1.00 40.47 310 ARG A CA 1
ATOM 2379 C C . ARG A 1 310 ? 12.140 14.838 9.643 1.00 40.47 310 ARG A C 1
ATOM 2381 O O . ARG A 1 310 ? 11.174 14.191 9.244 1.00 40.47 310 ARG A O 1
ATOM 2388 N N . PRO A 1 311 ? 13.381 14.321 9.736 1.00 45.94 311 PRO A N 1
ATOM 2389 C CA . PRO A 1 311 ? 13.661 12.919 9.451 1.00 45.94 311 PRO A CA 1
ATOM 2390 C C . PRO A 1 311 ? 12.741 12.034 10.288 1.00 45.94 311 PRO A C 1
ATOM 2392 O O . PRO A 1 311 ? 12.549 12.287 11.484 1.00 45.94 311 PRO A O 1
ATOM 2395 N N . LEU A 1 312 ? 12.163 11.011 9.666 1.00 52.00 312 LEU A N 1
ATOM 2396 C CA . LEU A 1 312 ? 11.392 10.005 10.385 1.00 52.00 312 LEU A CA 1
ATOM 2397 C C . LEU A 1 312 ? 12.304 9.345 11.422 1.00 52.00 312 LEU A C 1
ATOM 2399 O O . LEU A 1 312 ? 13.422 8.927 11.118 1.00 52.00 312 LEU A O 1
ATOM 2403 N N . ALA A 1 313 ? 11.842 9.273 12.672 1.00 51.03 313 ALA A N 1
ATOM 2404 C CA . ALA A 1 313 ? 12.626 8.683 13.747 1.00 51.03 313 ALA A CA 1
ATOM 2405 C C . ALA A 1 313 ? 12.761 7.174 13.504 1.00 51.03 313 ALA A C 1
ATOM 2407 O O . ALA A 1 313 ? 11.847 6.395 13.782 1.00 51.03 313 ALA A O 1
ATOM 2408 N N . ARG A 1 314 ? 13.916 6.766 12.975 1.00 49.47 314 ARG A N 1
ATOM 2409 C CA . ARG A 1 314 ? 14.244 5.367 12.710 1.00 49.47 314 ARG A CA 1
ATOM 2410 C C . ARG A 1 314 ? 14.877 4.728 13.940 1.00 49.47 314 ARG A C 1
ATOM 2412 O O . ARG A 1 314 ? 15.820 5.272 14.513 1.00 49.47 314 ARG A O 1
ATOM 2419 N N . ARG A 1 315 ? 14.418 3.533 14.310 1.00 52.12 315 ARG A N 1
ATOM 2420 C CA . ARG A 1 315 ? 15.234 2.605 15.100 1.00 52.12 315 ARG A CA 1
ATOM 2421 C C . ARG A 1 315 ? 15.885 1.625 14.140 1.00 52.12 315 ARG A C 1
ATOM 2423 O O . ARG A 1 315 ? 15.206 0.927 13.396 1.00 52.12 315 ARG A O 1
ATOM 2430 N N . THR A 1 316 ? 17.211 1.606 14.124 1.00 40.44 316 THR A N 1
ATOM 2431 C CA . THR A 1 316 ? 17.979 0.614 13.377 1.00 40.44 316 THR A CA 1
ATOM 2432 C C . THR A 1 316 ? 17.832 -0.735 14.069 1.00 40.44 316 THR A C 1
ATOM 2434 O O . THR A 1 316 ? 18.468 -0.982 15.091 1.00 40.44 316 THR A O 1
ATOM 2437 N N . CYS A 1 317 ? 16.995 -1.608 13.512 1.00 43.84 317 CYS A N 1
ATOM 2438 C CA . CYS A 1 317 ? 16.977 -3.024 13.858 1.00 43.84 317 CYS A CA 1
ATOM 2439 C C . CYS A 1 317 ? 18.158 -3.696 13.132 1.00 43.84 317 CYS A C 1
ATOM 2441 O O . CYS A 1 317 ? 17.998 -4.343 12.104 1.00 43.84 317 CYS A O 1
ATOM 2443 N N . THR A 1 318 ? 19.390 -3.456 13.587 1.00 38.50 318 THR A N 1
ATOM 2444 C CA . THR A 1 318 ? 20.559 -4.196 13.092 1.00 38.50 318 THR A CA 1
ATOM 2445 C C . THR A 1 318 ? 20.698 -5.466 13.915 1.00 38.50 318 THR A C 1
ATOM 2447 O O . THR A 1 318 ? 21.449 -5.492 14.890 1.00 38.50 318 THR A O 1
ATOM 2450 N N . ARG A 1 319 ? 19.987 -6.531 13.536 1.00 45.44 319 ARG A N 1
ATOM 2451 C CA . ARG A 1 319 ? 20.482 -7.875 13.846 1.00 45.44 319 ARG A CA 1
ATOM 2452 C C . ARG A 1 319 ? 21.563 -8.207 12.812 1.00 45.44 319 ARG A C 1
ATOM 2454 O O . ARG A 1 319 ? 21.376 -7.894 11.633 1.00 45.44 319 ARG A O 1
ATOM 2461 N N . PRO A 1 320 ? 22.724 -8.743 13.223 1.00 29.52 320 PRO A N 1
ATOM 2462 C CA . PRO A 1 320 ? 23.729 -9.173 12.267 1.00 29.52 320 PRO A CA 1
ATOM 2463 C C . PRO A 1 320 ? 23.076 -10.146 11.286 1.00 29.52 320 PRO A C 1
ATOM 2465 O O . PRO A 1 320 ? 22.377 -11.064 11.708 1.00 29.52 320 PRO A O 1
ATOM 2468 N N . ARG A 1 321 ? 23.299 -9.944 9.982 1.00 34.84 321 ARG A N 1
ATOM 2469 C CA . ARG A 1 321 ? 23.096 -11.019 9.007 1.00 34.84 321 ARG A CA 1
ATOM 2470 C C . ARG A 1 321 ? 23.906 -12.200 9.519 1.00 34.84 321 ARG A C 1
ATOM 2472 O O . ARG A 1 321 ? 25.107 -12.025 9.737 1.00 34.84 321 ARG A O 1
ATOM 2479 N N . ASP A 1 322 ? 23.260 -13.339 9.743 1.00 30.42 322 ASP A N 1
ATOM 2480 C CA . ASP A 1 322 ? 23.959 -14.567 10.090 1.00 30.42 322 ASP A CA 1
ATOM 2481 C C . ASP A 1 322 ? 25.121 -14.746 9.113 1.00 30.42 322 ASP A C 1
ATOM 2483 O O . ASP A 1 322 ? 24.949 -14.837 7.893 1.00 30.42 322 ASP A O 1
ATOM 2487 N N . ALA A 1 323 ? 26.332 -14.694 9.667 1.00 33.47 323 ALA A N 1
ATOM 2488 C CA . ALA A 1 323 ? 27.526 -15.093 8.960 1.00 33.47 323 ALA A CA 1
ATOM 2489 C C . ALA A 1 323 ? 27.295 -16.529 8.490 1.00 33.47 323 ALA A C 1
ATOM 2491 O O . ALA A 1 323 ? 26.842 -17.369 9.269 1.00 33.47 323 ALA A O 1
ATOM 2492 N N . GLY A 1 324 ? 27.559 -16.768 7.206 1.00 30.06 324 GLY A N 1
ATOM 2493 C CA . GLY A 1 324 ? 27.287 -18.028 6.533 1.00 30.06 324 GLY A CA 1
ATOM 2494 C C . GLY A 1 324 ? 27.625 -19.242 7.391 1.00 30.06 324 GLY A C 1
ATOM 2495 O O . GLY A 1 324 ? 28.668 -19.305 8.044 1.00 30.06 324 GLY A O 1
ATOM 2496 N N . THR A 1 325 ? 26.723 -20.215 7.361 1.00 35.56 325 THR A N 1
ATOM 2497 C CA . THR A 1 325 ? 26.952 -21.559 7.867 1.00 35.56 325 THR A CA 1
ATOM 2498 C C . THR A 1 325 ? 28.218 -22.128 7.222 1.00 35.56 325 THR A C 1
ATOM 2500 O O . THR A 1 325 ? 28.222 -22.607 6.090 1.00 35.56 325 THR A O 1
ATOM 2503 N N . GLY A 1 326 ? 29.333 -22.046 7.949 1.00 37.94 326 GLY A N 1
ATOM 2504 C CA . GLY A 1 326 ? 30.521 -22.838 7.661 1.00 37.94 326 GLY A CA 1
ATOM 2505 C C . GLY A 1 326 ? 30.176 -24.332 7.726 1.00 37.94 326 GLY A C 1
ATOM 2506 O O . GLY A 1 326 ? 29.218 -24.715 8.406 1.00 37.94 326 GLY A O 1
ATOM 2507 N N . PRO A 1 327 ? 30.917 -25.194 7.011 1.00 36.88 327 PRO A N 1
ATOM 2508 C CA . PRO A 1 327 ? 30.596 -26.611 6.939 1.00 36.88 327 PRO A CA 1
ATOM 2509 C C . PRO A 1 327 ? 30.642 -27.244 8.334 1.00 36.88 327 PRO A C 1
ATOM 2511 O O . PRO A 1 327 ? 31.557 -26.990 9.121 1.00 36.88 327 PRO A O 1
ATOM 2514 N N . ALA A 1 328 ? 29.636 -28.068 8.629 1.00 39.84 328 ALA A N 1
ATOM 2515 C CA . ALA A 1 328 ? 29.521 -28.796 9.884 1.00 39.84 328 ALA A CA 1
ATOM 2516 C C . ALA A 1 328 ? 30.785 -29.645 10.154 1.00 39.84 328 ALA A C 1
ATOM 2518 O O . ALA A 1 328 ? 31.302 -30.281 9.230 1.00 39.84 328 ALA A O 1
ATOM 2519 N N . PRO A 1 329 ? 31.289 -29.691 11.401 1.00 42.84 329 PRO A N 1
ATOM 2520 C CA . PRO A 1 329 ? 32.418 -30.544 11.748 1.00 42.84 329 PRO A CA 1
ATOM 2521 C C . PRO A 1 329 ? 32.025 -32.029 11.643 1.00 42.84 329 PRO A C 1
ATOM 2523 O O . PRO A 1 329 ? 30.873 -32.380 11.913 1.00 42.84 329 PRO A O 1
ATOM 2526 N N . PRO A 1 330 ? 32.961 -32.924 11.271 1.00 48.34 330 PRO A N 1
ATOM 2527 C CA . PRO A 1 330 ? 32.658 -34.340 11.108 1.00 48.34 330 PRO A CA 1
ATOM 2528 C C . PRO A 1 330 ? 32.276 -34.988 12.451 1.00 48.34 330 PRO A C 1
ATOM 2530 O O . PRO A 1 330 ? 32.764 -34.567 13.508 1.00 48.34 330 PRO A O 1
ATOM 2533 N N . PRO A 1 331 ? 31.421 -36.027 12.432 1.00 47.69 331 PRO A N 1
ATOM 2534 C CA . PRO A 1 331 ? 30.959 -36.684 13.646 1.00 47.69 331 PRO A CA 1
ATOM 2535 C C . PRO A 1 331 ? 32.122 -37.367 14.375 1.00 47.69 331 PRO A C 1
ATOM 2537 O O . PRO A 1 331 ? 32.964 -38.033 13.769 1.00 47.69 331 PRO A O 1
ATOM 2540 N N . ARG A 1 332 ? 32.162 -37.209 15.703 1.00 48.97 332 ARG A N 1
ATOM 2541 C CA . ARG A 1 332 ? 33.102 -37.934 16.568 1.00 48.97 332 ARG A CA 1
ATOM 2542 C C . ARG A 1 332 ? 32.728 -39.424 16.619 1.00 48.97 332 ARG A C 1
ATOM 2544 O O . ARG A 1 332 ? 31.538 -39.734 16.665 1.00 48.97 332 ARG A O 1
ATOM 2551 N N . PRO A 1 333 ? 33.712 -40.341 16.646 1.00 43.78 333 PRO A N 1
ATOM 2552 C CA . PRO A 1 333 ? 33.442 -41.768 16.748 1.00 43.78 333 PRO A CA 1
ATOM 2553 C C . PRO A 1 333 ? 32.909 -42.133 18.145 1.00 43.78 333 PRO A C 1
ATOM 2555 O O . PRO A 1 333 ? 33.231 -41.446 19.121 1.00 43.78 333 PRO A O 1
ATOM 2558 N N . PRO A 1 334 ? 32.110 -43.208 18.249 1.00 50.84 334 PRO A N 1
ATOM 2559 C CA . PRO A 1 334 ? 31.392 -43.550 19.470 1.00 50.84 334 PRO A CA 1
ATOM 2560 C C . PRO A 1 334 ? 32.334 -44.024 20.587 1.00 50.84 334 PRO A C 1
ATOM 2562 O O . PRO A 1 334 ? 33.258 -44.807 20.353 1.00 50.84 334 PRO A O 1
ATOM 2565 N N . ARG A 1 335 ? 32.050 -43.567 21.808 1.00 41.75 335 ARG A N 1
ATOM 2566 C CA . ARG A 1 335 ? 32.429 -44.188 23.079 1.00 41.75 335 ARG A CA 1
ATOM 2567 C C . ARG A 1 335 ? 31.209 -44.209 23.980 1.00 41.75 335 ARG A C 1
ATOM 2569 O O . ARG A 1 335 ? 30.463 -43.207 23.940 1.00 41.75 335 ARG A O 1
#

Solvent-accessible surface area (backbone atoms only — not comparable to full-atom values): 19512 Å² total; per-residue (Å²): 100,73,68,27,26,32,37,38,49,34,60,31,53,67,59,60,55,60,54,30,50,76,62,37,26,39,52,30,54,39,70,38,43,76,88,76,52,43,80,53,66,64,52,49,59,71,66,59,52,98,47,46,46,34,38,50,46,54,39,27,17,54,51,52,1,42,58,75,48,73,66,60,46,48,58,50,43,53,52,32,56,77,64,70,35,36,36,42,34,39,35,45,28,52,59,31,40,34,99,86,57,70,76,75,68,62,47,78,41,86,83,24,47,78,39,21,38,42,33,40,41,50,31,62,81,69,72,40,59,89,70,72,49,65,53,75,50,54,29,71,72,58,46,55,55,51,48,62,52,42,51,77,74,62,61,66,69,65,62,75,59,50,57,52,44,55,56,59,74,66,56,59,70,67,58,46,53,50,50,16,49,54,52,43,54,35,47,55,51,52,53,58,70,36,57,91,70,68,55,50,65,41,86,46,40,11,45,56,28,25,38,25,41,32,51,68,56,30,55,76,68,72,40,92,36,22,58,53,40,31,52,47,31,35,77,78,64,75,42,83,54,42,40,24,28,65,28,33,85,49,46,81,81,13,32,41,24,32,32,46,73,49,85,65,87,80,72,58,94,86,59,59,78,87,74,50,79,78,80,72,75,81,73,78,76,81,73,88,76,91,70,88,80,80,92,66,93,73,82,80,80,72,80,71,95,70,82,86,79,68,75,58,62,69,71,84,81,78,70,78,75,79,73,75,86,69,83,79,79,80,84,78,81,92,129

pLDDT: mean 84.6, std 23.5, range [22.97, 98.81]

Mean predicted aligned error: 10.37 Å

Foldseek 3Di:
DAAAEEEEEPLADLVVCVVCVVVNYAYEYQYQDPDQSHDDLVSVVVRDDPRHAEYEAEACGPPALHHQDPVNLQSVLVSCQVNVHAYEYECQFQLQFDDPDHHDDSCPDPPNQARYKYKYACCQLVVPVVQPGIDIDGDPVVVVVVQVVCCVPPNDRDVVVVVVVVVVVPDDPVSSVVVNVVLHVLQVVVVVVCPPVQWAWRRHRGDFKIKTFQQVVCVVVVHDFQVSVQVCCCVPVVDHWAQQLSSDLHSVVRRRIIMDGRPDPPDPPPDDPVPDDPPDPPDPPDPDDDDDDDPDDDDPPDPDPPDPPDRRDYDPPDDDDPDDDDDDDDDDDDD

Nearest PDB structures (foldseek):
  2o0r-assembly1_B  TM=9.518E-01  e=1.334E-28  Mycobacterium tuberculosis H37Rv
  1u08-assembly1_A  TM=9.453E-01  e=1.366E-23  Escherichia coli
  1u08-assembly1_B  TM=9.468E-01  e=2.532E-23  Escherichia coli
  2x5d-assembly1_D  TM=9.068E-01  e=1.069E-20  Pseudomonas aeruginosa PAO1
  2x5d-assembly1_A  TM=8.889E-01  e=7.700E-20  Pseudomonas aeruginosa PAO1

Radius of gyration: 23.75 Å; Cα contacts (8 Å, |Δi|>4): 499; chains: 1; bounding box: 58×91×61 Å